Protein AF-0000000069439782 (afdb_homodimer)

Foldseek 3Di:
DPVQVVQQVQQVVCVVVVHHRKKKFKDAPRHTQFIADQCCRVPVDPLRHRLSVRLVSNCVVVVHLAAERMEMEMAEDDQPSSVVSCVRRPYPYYHYNYYCVVCVVPDWDDDDFDTSVCRVVLVPDDPVPGSPDDDDDDDPVVVVVLVVVCVVVVNDNDDPPGDDDD/DPVQVVQQVQQVVCVVVVHHRKKKFKDAPRDTQFIADQCCRVPVDPLRHRLSVRLVSNCVVVVHLAAERMEMEMAEDDQPSSVVSCVRRPYPYYHYNDYCVVCVVPDWDDDDFDTSVCRVVLVPDDQPPGSPDDDDDDDPVVVVVLVVVCVVVVNDNDDPPGDDDD

Radius of gyration: 19.07 Å; Cα contacts (8 Å, |Δi|>4): 737; chains: 2; bounding box: 47×52×38 Å

Solvent-accessible surface area (backbone atoms only — not comparable to full-atom values): 16748 Å² total; per-residue (Å²): 133,65,62,66,57,49,29,44,52,47,12,38,51,32,29,76,72,66,29,47,68,32,15,18,34,33,32,41,90,90,38,78,65,28,59,27,46,27,39,28,75,79,49,20,18,65,62,35,38,11,54,48,50,19,49,35,51,35,16,40,72,70,64,30,43,58,35,67,73,20,42,36,37,31,44,44,66,67,55,62,29,43,43,35,44,48,56,61,22,40,47,60,30,36,37,22,21,41,47,64,80,73,34,45,89,28,45,39,59,53,31,53,64,41,34,69,89,45,40,65,65,52,65,68,42,58,68,88,70,34,74,58,47,56,41,83,51,82,37,74,67,45,43,47,34,30,46,50,41,13,54,77,52,76,64,43,35,60,59,81,89,51,58,50,62,125,134,65,62,68,58,49,29,42,52,47,11,39,52,31,28,77,72,67,28,47,70,32,14,19,35,32,32,41,90,91,36,78,68,28,59,28,46,27,40,28,73,78,50,21,17,66,61,35,39,11,55,48,48,18,50,34,51,34,16,41,71,70,65,30,43,56,36,66,73,20,42,36,38,31,42,45,67,67,54,62,29,45,42,35,44,47,55,63,22,39,46,61,31,35,36,22,21,40,47,64,82,74,33,44,88,27,46,41,58,52,32,54,63,40,34,68,88,44,41,66,65,53,66,67,43,58,68,87,68,34,74,58,48,55,42,83,51,84,36,72,67,45,41,47,33,31,47,50,40,13,54,76,51,78,63,42,35,60,58,81,90,53,57,51,63,126

Secondary structure (DSSP, 8-state):
--HHHHHHHHHHHHHHTT--S-EEEEEETTEEEEEEE--HHHH--TT--HHHHHHHHHHHHHT-S--TTEEEEEEESPPHHHHHHHHHH--SEEEEEE-HHHHTTT-B-B-SS-BGGGHHHHHTS-GGGSSS-EEE---HHHHHHHHHHHHHTTT--BPTT-----/--HHHHHHHHHHHHHHTT--S-EEEEEETTEEEEEEE--HHHH--TT--HHHHHHHHHHHHHT-S--TTEEEEEEESPPHHHHHHHHHH--SEEEEEE-HHHHTTT-B-B-SS-BGGGHHHHHTS-GGGSSS-EEE---HHHHHHHHHHHHHTTT--BPTT-----

Sequence (332 aa):
MDFAQRTIDLARRNVEEGGRPFATIIVKDGAVLAESPNRVAQTNDPTAHAEILAIREACTRLGTEHLAGSTIFILALPCPMCLGALYYCSPDEVVFLTTREAYQPHYVDDRKYFEFNTFYGEFAKPWDRRRLPMHYQARDDAVDVYRLWQERNGGNRHVAGAPTATMDFAQRTIDLARRNVEEGGRPFATIIVKDGAVLAESPNRVAQTNDPTAHAEILAIREACTRLGTEHLAGSTIFILALPCPMCLGALYYCSPDEVVFLTTREAYQPHYVDDRKYFEFNTFYGEFAKPWDRRRLPMHYQARDDAVDVYRLWQERNGGNRHVAGAPTAT

Nearest PDB structures (foldseek):
  1tiy-assembly1_A  TM=8.926E-01  e=3.907E-15  Bacillus subtilis
  2a8n-assembly1_A  TM=9.427E-01  e=5.815E-11  Agrobacterium tumefaciens
  2b3j-assembly2_D  TM=9.615E-01  e=2.030E-10  Staphylococcus aureus subsp. aureus Mu50
  8e2p-assembly2_D  TM=9.440E-01  e=7.088E-10  Escherichia coli
  1wwr-assembly1_A  TM=6.719E-01  e=1.198E-11  Aquifex aeolicus

Organism: Mycobacteroides abscessus (strain ATCC 19977 / DSM 44196 / CCUG 20993 / CIP 104536 / JCM 13569 / NCTC 13031 / TMC 1543 / L948) (NCBI:txid561007)

Structure (mmCIF, N/CA/C/O backbone):
data_AF-0000000069439782-model_v1
#
loop_
_entity.id
_entity.type
_entity.pdbx_description
1 polymer 'Probable cytidine/deoxycytidylate deaminase'
#
loop_
_atom_site.group_PDB
_atom_site.id
_atom_site.type_symbol
_atom_site.label_atom_id
_atom_site.label_alt_id
_atom_site.label_comp_id
_atom_site.label_asym_id
_atom_site.label_entity_id
_atom_site.label_seq_id
_atom_site.pdbx_PDB_ins_code
_atom_site.Cartn_x
_atom_site.Cartn_y
_atom_site.Cartn_z
_atom_site.occupancy
_atom_site.B_iso_or_equiv
_atom_site.auth_seq_id
_atom_site.auth_comp_id
_atom_site.auth_asym_id
_atom_site.auth_atom_id
_atom_site.pdbx_PDB_model_num
ATOM 1 N N . MET A 1 1 ? -12.75 20.406 17.625 1 88.06 1 MET A N 1
ATOM 2 C CA . MET A 1 1 ? -11.344 20 17.547 1 88.06 1 MET A CA 1
ATOM 3 C C . MET A 1 1 ? -10.797 20.234 16.141 1 88.06 1 MET A C 1
ATOM 5 O O . MET A 1 1 ? -11.508 20.031 15.148 1 88.06 1 MET A O 1
ATOM 9 N N . ASP A 1 2 ? -9.594 20.844 16.031 1 97.31 2 ASP A N 1
ATOM 10 C CA . ASP A 1 2 ? -8.93 21.062 14.75 1 97.31 2 ASP A CA 1
ATOM 11 C C . ASP A 1 2 ? -8.102 19.859 14.352 1 97.31 2 ASP A C 1
ATOM 13 O O . ASP A 1 2 ? -6.93 19.75 14.727 1 97.31 2 ASP A O 1
ATOM 17 N N . PHE A 1 3 ? -8.625 18.938 13.586 1 98.62 3 PHE A N 1
ATOM 18 C CA . PHE A 1 3 ? -7.996 17.672 13.234 1 98.62 3 PHE A CA 1
ATOM 19 C C . PHE A 1 3 ? -6.793 17.891 12.328 1 98.62 3 PHE A C 1
ATOM 21 O O . PHE A 1 3 ? -5.836 17.109 12.352 1 98.62 3 PHE A O 1
ATOM 28 N N . ALA A 1 4 ? -6.852 18.938 11.508 1 98.56 4 ALA A N 1
ATOM 29 C CA . ALA A 1 4 ? -5.695 19.281 10.688 1 98.56 4 ALA A CA 1
ATOM 30 C C . ALA A 1 4 ? -4.484 19.609 11.555 1 98.56 4 ALA A C 1
ATOM 32 O O . ALA A 1 4 ? -3.391 19.094 11.328 1 98.56 4 ALA A O 1
ATOM 33 N N . GLN A 1 5 ? -4.754 20.438 12.547 1 98.69 5 GLN A N 1
ATOM 34 C CA . GLN A 1 5 ? -3.66 20.797 13.445 1 98.69 5 GLN A CA 1
ATOM 35 C C . GLN A 1 5 ? -3.166 19.578 14.227 1 98.69 5 GLN A C 1
ATOM 37 O O . GLN A 1 5 ? -1.964 19.422 14.453 1 98.69 5 GLN A O 1
ATOM 42 N N . ARG A 1 6 ? -4.062 18.766 14.648 1 98.69 6 ARG A N 1
ATOM 43 C CA . ARG A 1 6 ? -3.67 17.547 15.352 1 98.69 6 ARG A CA 1
ATOM 44 C C . ARG A 1 6 ? -2.783 16.672 14.477 1 98.69 6 ARG A C 1
ATOM 46 O O . ARG A 1 6 ? -1.828 16.062 14.961 1 98.69 6 ARG A O 1
ATOM 53 N N . THR A 1 7 ? -3.09 16.562 13.211 1 98.88 7 THR A N 1
ATOM 54 C CA . THR A 1 7 ? -2.275 15.797 12.266 1 98.88 7 THR A CA 1
ATOM 55 C C . THR A 1 7 ? -0.856 16.359 12.203 1 98.88 7 THR A C 1
ATOM 57 O O . THR A 1 7 ? 0.116 15.602 12.258 1 98.88 7 THR A O 1
ATOM 60 N N . ILE A 1 8 ? -0.752 17.656 12.133 1 98.88 8 ILE A N 1
ATOM 61 C CA . ILE A 1 8 ? 0.537 18.344 12.086 1 98.88 8 ILE A CA 1
ATOM 62 C C . ILE A 1 8 ? 1.316 18.062 13.367 1 98.88 8 ILE A C 1
ATOM 64 O O . ILE A 1 8 ? 2.5 17.719 13.32 1 98.88 8 ILE A O 1
ATOM 68 N N . ASP A 1 9 ? 0.636 18.156 14.516 1 98.88 9 ASP A N 1
ATOM 69 C CA . ASP A 1 9 ? 1.279 17.938 15.805 1 98.88 9 ASP A CA 1
ATOM 70 C C . ASP A 1 9 ? 1.784 16.5 15.938 1 98.88 9 ASP A C 1
ATOM 72 O O . ASP A 1 9 ? 2.867 16.266 16.484 1 98.88 9 ASP A O 1
ATOM 76 N N . LEU A 1 10 ? 1.021 15.594 15.484 1 98.94 10 LEU A N 1
ATOM 77 C CA . LEU A 1 10 ? 1.409 14.188 15.516 1 98.94 10 LEU A CA 1
ATOM 78 C C . LEU A 1 10 ? 2.654 13.945 14.672 1 98.94 10 LEU A C 1
ATOM 80 O O . LEU A 1 10 ? 3.572 13.242 15.094 1 98.94 10 LEU A O 1
ATOM 84 N N . ALA A 1 11 ? 2.686 14.484 13.477 1 98.94 11 ALA A N 1
ATOM 85 C CA . ALA A 1 11 ? 3.848 14.352 12.602 1 98.94 11 ALA A CA 1
ATOM 86 C C . ALA A 1 11 ? 5.086 14.977 13.242 1 98.94 11 ALA A C 1
ATOM 88 O O . ALA A 1 11 ? 6.176 14.406 13.18 1 98.94 11 ALA A O 1
ATOM 89 N N . ARG A 1 12 ? 4.898 16.156 13.805 1 98.81 12 ARG A N 1
ATOM 90 C CA . ARG A 1 12 ? 6 16.859 14.461 1 98.81 12 ARG A CA 1
ATOM 91 C C . ARG A 1 12 ? 6.59 16.031 15.594 1 98.81 12 ARG A C 1
ATOM 93 O O . ARG A 1 12 ? 7.809 15.883 15.695 1 98.81 12 ARG A O 1
ATOM 100 N N . ARG A 1 13 ? 5.781 15.508 16.422 1 98.81 13 ARG A N 1
ATOM 101 C CA . ARG A 1 13 ? 6.23 14.656 17.516 1 98.81 13 ARG A CA 1
ATOM 102 C C . ARG A 1 13 ? 6.992 13.438 17 1 98.81 13 ARG A C 1
ATOM 104 O O . ARG A 1 13 ? 7.992 13.031 17.578 1 98.81 13 ARG A O 1
ATOM 111 N N . ASN A 1 14 ? 6.469 12.836 15.93 1 98.81 14 ASN A N 1
ATOM 112 C CA . ASN A 1 14 ? 7.152 11.695 15.344 1 98.81 14 ASN A CA 1
ATOM 113 C C . ASN A 1 14 ? 8.57 12.047 14.906 1 98.81 14 ASN A C 1
ATOM 115 O O . ASN A 1 14 ? 9.5 11.266 15.102 1 98.81 14 ASN A O 1
ATOM 119 N N . VAL A 1 15 ? 8.711 13.211 14.312 1 98.62 15 VAL A N 1
ATOM 120 C CA . VAL A 1 15 ? 10.031 13.688 13.898 1 98.62 15 VAL A CA 1
ATOM 121 C C . VAL A 1 15 ? 10.93 13.844 15.117 1 98.62 15 VAL A C 1
ATOM 123 O O . VAL A 1 15 ? 12.086 13.414 15.102 1 98.62 15 VAL A O 1
ATOM 126 N N . GLU A 1 16 ? 10.414 14.367 16.141 1 98.19 16 GLU A N 1
ATOM 127 C CA . GLU A 1 16 ? 11.164 14.562 17.375 1 98.19 16 GLU A CA 1
ATOM 128 C C . GLU A 1 16 ? 11.609 13.227 17.953 1 98.19 16 GLU A C 1
ATOM 130 O O . GLU A 1 16 ? 12.648 13.148 18.625 1 98.19 16 GLU A O 1
ATOM 135 N N . GLU A 1 17 ? 10.922 12.195 17.609 1 97.75 17 GLU A N 1
ATOM 136 C CA . GLU A 1 17 ? 11.219 10.867 18.141 1 97.75 17 GLU A CA 1
ATOM 137 C C . GLU A 1 17 ? 12.031 10.047 17.141 1 97.75 17 GLU A C 1
ATOM 139 O O . GLU A 1 17 ? 12.227 8.844 17.328 1 97.75 17 GLU A O 1
ATOM 144 N N . GLY A 1 18 ? 12.43 10.633 16.078 1 96.81 18 GLY A N 1
ATOM 145 C CA . GLY A 1 18 ? 13.344 9.984 15.141 1 96.81 18 GLY A CA 1
ATOM 146 C C . GLY A 1 18 ? 12.641 9.414 13.922 1 96.81 18 GLY A C 1
ATOM 147 O O . GLY A 1 18 ? 13.25 8.711 13.117 1 96.81 18 GLY A O 1
ATOM 148 N N . GLY A 1 19 ? 11.367 9.742 13.773 1 97.81 19 GLY A N 1
ATOM 149 C CA . GLY A 1 19 ? 10.602 9.219 12.656 1 97.81 19 GLY A CA 1
ATOM 150 C C . GLY A 1 19 ? 10.555 10.164 11.469 1 97.81 19 GLY A C 1
ATOM 151 O O . GLY A 1 19 ? 11.117 11.266 11.523 1 97.81 19 GLY A O 1
ATOM 152 N N . ARG A 1 20 ? 9.906 9.719 10.422 1 97.75 20 ARG A N 1
ATOM 153 C CA . ARG A 1 20 ? 9.719 10.516 9.219 1 97.75 20 ARG A CA 1
ATOM 154 C C . ARG A 1 20 ? 8.523 11.453 9.359 1 97.75 20 ARG A C 1
ATOM 156 O O . ARG A 1 20 ? 7.637 11.219 10.188 1 97.75 20 ARG A O 1
ATOM 163 N N . PRO A 1 21 ? 8.477 12.516 8.586 1 98.56 21 PRO A N 1
ATOM 164 C CA . PRO A 1 21 ? 7.539 13.617 8.828 1 98.56 21 PRO A CA 1
ATOM 165 C C . PRO A 1 21 ? 6.18 13.383 8.172 1 98.56 21 PRO A C 1
ATOM 167 O O . PRO A 1 21 ? 5.766 14.164 7.312 1 98.56 21 PRO A O 1
ATOM 170 N N . PHE A 1 22 ? 5.453 12.422 8.578 1 98.75 22 PHE A N 1
ATOM 171 C CA . PHE A 1 22 ? 4.129 12.078 8.07 1 98.75 22 PHE A CA 1
ATOM 172 C C . PHE A 1 22 ? 3.225 11.594 9.203 1 98.75 22 PHE A C 1
ATOM 174 O O . PHE A 1 22 ? 3.693 10.961 10.148 1 98.75 22 PHE A O 1
ATOM 181 N N . ALA A 1 23 ? 2.002 11.82 9.062 1 98.94 23 ALA A N 1
ATOM 182 C CA . ALA A 1 23 ? 0.989 11.344 10 1 98.94 23 ALA A CA 1
ATOM 183 C C . ALA A 1 23 ? -0.389 11.297 9.344 1 98.94 23 ALA A C 1
ATOM 185 O O . ALA A 1 23 ? -0.625 11.969 8.336 1 98.94 23 ALA A O 1
ATOM 186 N N . THR A 1 24 ? -1.271 10.523 9.938 1 98.94 24 THR A N 1
ATOM 187 C CA . THR A 1 24 ? -2.645 10.367 9.469 1 98.94 24 THR A CA 1
ATOM 188 C C . THR A 1 24 ? -3.609 10.297 10.648 1 98.94 24 THR A C 1
ATOM 190 O O . THR A 1 24 ? -3.32 9.641 11.656 1 98.94 24 THR A O 1
ATOM 193 N N . ILE A 1 25 ? -4.73 10.922 10.523 1 98.94 25 ILE A N 1
ATOM 194 C CA . ILE A 1 25 ? -5.828 10.836 11.477 1 98.94 25 ILE A CA 1
ATOM 195 C C . ILE A 1 25 ? -7.121 10.484 10.75 1 98.94 25 ILE A C 1
ATOM 197 O O . ILE A 1 25 ? -7.449 11.086 9.727 1 98.94 25 ILE A O 1
ATOM 201 N N . ILE A 1 26 ? -7.801 9.555 11.242 1 98.94 26 ILE A N 1
ATOM 202 C CA . ILE A 1 26 ? -9.102 9.156 10.711 1 98.94 26 ILE A CA 1
ATOM 203 C C . ILE A 1 26 ? -10.203 9.562 11.688 1 98.94 26 ILE A C 1
ATOM 205 O O . ILE A 1 26 ? -10.172 9.188 12.859 1 98.94 26 ILE A O 1
ATOM 209 N N . VAL A 1 27 ? -11.164 10.312 11.164 1 98.88 27 VAL A N 1
ATOM 210 C CA . VAL A 1 27 ? -12.227 10.875 12 1 98.88 27 VAL A CA 1
ATOM 211 C C . VAL A 1 27 ? -13.578 10.359 11.531 1 98.88 27 VAL A C 1
ATOM 213 O O . VAL A 1 27 ? -13.844 10.281 10.328 1 98.88 27 VAL A O 1
ATOM 216 N N . LYS A 1 28 ? -14.352 9.977 12.398 1 98.06 28 LYS A N 1
ATOM 217 C CA . LYS A 1 28 ? -15.734 9.578 12.148 1 98.06 28 LYS A CA 1
ATOM 218 C C . LYS A 1 28 ? -16.672 10.117 13.227 1 98.06 28 LYS A C 1
ATOM 220 O O . LYS A 1 28 ? -16.375 9.992 14.422 1 98.06 28 LYS A O 1
ATOM 225 N N . ASP A 1 29 ? -17.719 10.781 12.875 1 96.44 29 ASP A N 1
ATOM 226 C CA . ASP A 1 29 ? -18.719 11.336 13.789 1 96.44 29 ASP A CA 1
ATOM 227 C C . ASP A 1 29 ? -18.078 12.273 14.805 1 96.44 29 ASP A C 1
ATOM 229 O O . ASP A 1 29 ? -18.359 12.188 16 1 96.44 29 ASP A O 1
ATOM 233 N N . GLY A 1 30 ? -17.125 12.93 14.359 1 96.31 30 GLY A N 1
ATOM 234 C CA . GLY A 1 30 ? -16.516 13.977 15.164 1 96.31 30 GLY A CA 1
ATOM 235 C C . GLY A 1 30 ? -15.469 13.453 16.141 1 96.31 30 GLY A C 1
ATOM 236 O O . GLY A 1 30 ? -14.914 14.211 16.922 1 96.31 30 GLY A O 1
ATOM 237 N N . ALA A 1 31 ? -15.164 12.18 16.031 1 97.44 31 ALA A N 1
ATOM 238 C CA . ALA A 1 31 ? -14.195 11.578 16.938 1 97.44 31 ALA A CA 1
ATOM 239 C C . ALA A 1 31 ? -13.078 10.883 16.172 1 97.44 31 ALA A C 1
ATOM 241 O O . ALA A 1 31 ? -13.297 10.391 15.055 1 97.44 31 ALA A O 1
ATOM 242 N N . VAL A 1 32 ? -11.961 10.781 16.812 1 98.56 32 VAL A N 1
ATOM 243 C CA . VAL A 1 32 ? -10.828 10.086 16.203 1 98.56 32 VAL A CA 1
ATOM 244 C C . VAL A 1 32 ? -11.047 8.578 16.297 1 98.56 32 VAL A C 1
ATOM 246 O O . VAL A 1 32 ? -11.211 8.031 17.391 1 98.56 32 VAL A O 1
ATOM 249 N N . LEU A 1 33 ? -11.039 7.961 15.172 1 98.56 33 LEU A N 1
ATOM 250 C CA . LEU A 1 33 ? -11.164 6.508 15.094 1 98.56 33 LEU A CA 1
ATOM 251 C C . LEU A 1 33 ? -9.805 5.836 15.219 1 98.56 33 LEU A C 1
ATOM 253 O O . LEU A 1 33 ? -9.68 4.789 15.859 1 98.56 33 LEU A O 1
ATOM 257 N N . ALA A 1 34 ? -8.82 6.387 14.609 1 98.88 34 ALA A N 1
ATOM 258 C CA . ALA A 1 34 ? -7.434 5.918 14.617 1 98.88 34 ALA A CA 1
ATOM 259 C C . ALA A 1 34 ? -6.48 7.016 14.164 1 98.88 34 ALA A C 1
ATOM 261 O O . ALA A 1 34 ? -6.895 7.984 13.523 1 98.88 34 ALA A O 1
ATOM 262 N N . GLU A 1 35 ? -5.328 6.891 14.523 1 98.88 35 GLU A N 1
ATOM 263 C CA . GLU A 1 35 ? -4.266 7.793 14.086 1 98.88 35 GLU A CA 1
ATOM 264 C C . GLU A 1 35 ? -2.9 7.117 14.156 1 98.88 35 GLU A C 1
ATOM 266 O O . GLU A 1 35 ? -2.678 6.242 15 1 98.88 35 GLU A O 1
ATOM 271 N N . SER A 1 36 ? -2.043 7.477 13.305 1 98.94 36 SER A N 1
ATOM 272 C CA . SER A 1 36 ? -0.68 6.957 13.344 1 98.94 36 SER A CA 1
ATOM 273 C C . SER A 1 36 ? 0.289 7.891 12.625 1 98.94 36 SER A C 1
ATOM 275 O O . SER A 1 36 ? -0.065 8.508 11.617 1 98.94 36 SER A O 1
ATOM 277 N N . PRO A 1 37 ? 1.453 8.016 13.109 1 98.88 37 PRO A N 1
ATOM 278 C CA . PRO A 1 37 ? 2.545 8.547 12.289 1 98.88 37 PRO A CA 1
ATOM 279 C C . PRO A 1 37 ? 3.188 7.48 11.398 1 98.88 37 PRO A C 1
ATOM 281 O O . PRO A 1 37 ? 2.807 6.309 11.461 1 98.88 37 PRO A O 1
ATOM 284 N N . ASN A 1 38 ? 4.051 7.949 10.508 1 98.81 38 ASN A N 1
ATOM 285 C CA . ASN A 1 38 ? 4.918 7.035 9.773 1 98.81 38 ASN A CA 1
ATOM 286 C C . ASN A 1 38 ? 5.891 6.316 10.703 1 98.81 38 ASN A C 1
ATOM 288 O O . ASN A 1 38 ? 6.512 6.941 11.562 1 98.81 38 ASN A O 1
ATOM 292 N N . ARG A 1 39 ? 6.023 4.98 10.547 1 98.69 39 ARG A N 1
ATOM 293 C CA . ARG A 1 39 ? 6.883 4.242 11.461 1 98.69 39 ARG A CA 1
ATOM 294 C C . ARG A 1 39 ? 7.965 3.479 10.703 1 98.69 39 ARG A C 1
ATOM 296 O O . ARG A 1 39 ? 8.555 2.535 11.234 1 98.69 39 ARG A O 1
ATOM 303 N N . VAL A 1 40 ? 8.203 3.812 9.5 1 98.31 40 VAL A N 1
ATOM 304 C CA . VAL A 1 40 ? 9.148 3.09 8.664 1 98.31 40 VAL A CA 1
ATOM 305 C C . VAL A 1 40 ? 10.531 3.113 9.312 1 98.31 40 VAL A C 1
ATOM 307 O O . VAL A 1 40 ? 11.156 2.064 9.492 1 98.31 40 VAL A O 1
ATOM 310 N N . ALA A 1 41 ? 11.008 4.273 9.688 1 96.69 41 ALA A N 1
ATOM 311 C CA . ALA A 1 41 ? 12.336 4.41 10.273 1 96.69 41 ALA A CA 1
ATOM 312 C C . ALA A 1 41 ? 12.453 3.609 11.57 1 96.69 41 ALA A C 1
ATOM 314 O O . ALA A 1 41 ? 13.508 3.043 11.859 1 96.69 41 ALA A O 1
ATOM 315 N N . GLN A 1 42 ? 11.43 3.457 12.266 1 97.31 42 GLN A N 1
ATOM 316 C CA . GLN A 1 42 ? 11.445 2.838 13.586 1 97.31 42 GLN A CA 1
ATOM 317 C C . GLN A 1 42 ? 11.305 1.323 13.484 1 97.31 42 GLN A C 1
ATOM 319 O O . GLN A 1 42 ? 11.633 0.599 14.43 1 97.31 42 GLN A O 1
ATOM 324 N N . THR A 1 43 ? 10.797 0.821 12.32 1 98 43 THR A N 1
ATOM 325 C CA . THR A 1 43 ? 10.43 -0.59 12.289 1 98 43 THR A CA 1
ATOM 326 C C . THR A 1 43 ? 11.164 -1.313 11.164 1 98 43 THR A C 1
ATOM 328 O O . THR A 1 43 ? 11.094 -2.541 11.055 1 98 43 THR A O 1
ATOM 331 N N . ASN A 1 44 ? 11.75 -0.557 10.266 1 97.69 44 ASN A N 1
ATOM 332 C CA . ASN A 1 44 ? 12.359 -1.085 9.047 1 97.69 44 ASN A CA 1
ATOM 333 C C . ASN A 1 44 ? 11.312 -1.719 8.133 1 97.69 44 ASN A C 1
ATOM 335 O O . ASN A 1 44 ? 11.648 -2.574 7.305 1 97.69 44 ASN A O 1
ATOM 339 N N . ASP A 1 45 ? 10.086 -1.423 8.312 1 98.56 45 ASP A N 1
ATOM 340 C CA . ASP A 1 45 ? 8.969 -1.858 7.48 1 98.56 45 ASP A CA 1
ATOM 341 C C . ASP A 1 45 ? 8.602 -0.789 6.453 1 98.56 45 ASP A C 1
ATOM 343 O O . ASP A 1 45 ? 7.973 0.217 6.797 1 98.56 45 ASP A O 1
ATOM 347 N N . PRO A 1 46 ? 8.898 -1.002 5.184 1 98.38 46 PRO A N 1
ATOM 348 C CA . PRO A 1 46 ? 8.633 0.032 4.18 1 98.38 46 PRO A CA 1
ATOM 349 C C . PRO A 1 46 ? 7.141 0.24 3.926 1 98.38 46 PRO A C 1
ATOM 351 O O . PRO A 1 46 ? 6.754 1.192 3.244 1 98.38 46 PRO A O 1
ATOM 354 N N . THR A 1 47 ? 6.289 -0.589 4.516 1 98.81 47 THR A N 1
ATOM 355 C CA . THR A 1 47 ? 4.852 -0.435 4.344 1 98.81 47 THR A CA 1
ATOM 356 C C . THR A 1 47 ? 4.238 0.316 5.523 1 98.81 47 THR A C 1
ATOM 358 O O . THR A 1 47 ? 3.062 0.677 5.492 1 98.81 47 THR A O 1
ATOM 361 N N . ALA A 1 48 ? 5.043 0.625 6.527 1 98.81 48 ALA A N 1
ATOM 362 C CA . ALA A 1 48 ? 4.516 1.232 7.75 1 98.81 48 ALA A CA 1
ATOM 363 C C . ALA A 1 48 ? 4.336 2.738 7.578 1 98.81 48 ALA A C 1
ATOM 365 O O . ALA A 1 48 ? 4.797 3.521 8.414 1 98.81 48 ALA A O 1
ATOM 366 N N . HIS A 1 49 ? 3.719 3.109 6.496 1 98.88 49 HIS A N 1
ATOM 367 C CA . HIS A 1 49 ? 3.307 4.496 6.309 1 98.88 49 HIS A CA 1
ATOM 368 C C . HIS A 1 49 ? 2.129 4.852 7.211 1 98.88 49 HIS A C 1
ATOM 370 O O . HIS A 1 49 ? 1.356 3.973 7.602 1 98.88 49 HIS A O 1
ATOM 376 N N . ALA A 1 50 ? 1.996 6.082 7.5 1 98.94 50 ALA A N 1
ATOM 377 C CA . ALA A 1 50 ? 0.988 6.578 8.43 1 98.94 50 ALA A CA 1
ATOM 378 C C . ALA A 1 50 ? -0.412 6.145 8.016 1 98.94 50 ALA A C 1
ATOM 380 O O . ALA A 1 50 ? -1.188 5.652 8.836 1 98.94 50 ALA A O 1
ATOM 381 N N . GLU A 1 51 ? -0.773 6.285 6.727 1 98.94 51 GLU A N 1
ATOM 382 C CA . GLU A 1 51 ? -2.1 5.945 6.219 1 98.94 51 GLU A CA 1
ATOM 383 C C . GLU A 1 51 ? -2.369 4.449 6.336 1 98.94 51 GLU A C 1
ATOM 385 O O . GLU A 1 51 ? -3.449 4.039 6.762 1 98.94 51 GLU A O 1
ATOM 390 N N . ILE A 1 52 ? -1.347 3.662 5.949 1 98.94 52 ILE A N 1
ATOM 391 C CA . ILE A 1 52 ? -1.488 2.211 6.012 1 98.94 52 ILE A CA 1
ATOM 392 C C . ILE A 1 52 ? -1.786 1.785 7.449 1 98.94 52 ILE A C 1
ATOM 394 O O . ILE A 1 52 ? -2.725 1.022 7.695 1 98.94 52 ILE A O 1
ATOM 398 N N . LEU A 1 53 ? -1.055 2.332 8.391 1 98.94 53 LEU A N 1
ATOM 399 C CA . LEU A 1 53 ? -1.181 1.95 9.789 1 98.94 53 LEU A CA 1
ATOM 400 C C . LEU A 1 53 ? -2.518 2.41 10.359 1 98.94 53 LEU A C 1
ATOM 402 O O . LEU A 1 53 ? -3.189 1.654 11.062 1 98.94 53 LEU A O 1
ATOM 406 N N . ALA A 1 54 ? -2.887 3.594 10.117 1 98.94 54 ALA A N 1
ATOM 407 C CA . ALA A 1 54 ? -4.141 4.129 10.641 1 98.94 54 ALA A CA 1
ATOM 408 C C . ALA A 1 54 ? -5.34 3.377 10.07 1 98.94 54 ALA A C 1
ATOM 410 O O . ALA A 1 54 ? -6.281 3.059 10.797 1 98.94 54 ALA A O 1
ATOM 411 N N . ILE A 1 55 ? -5.324 3.088 8.758 1 98.94 55 ILE A N 1
ATOM 412 C CA . ILE A 1 55 ? -6.418 2.377 8.109 1 98.94 55 ILE 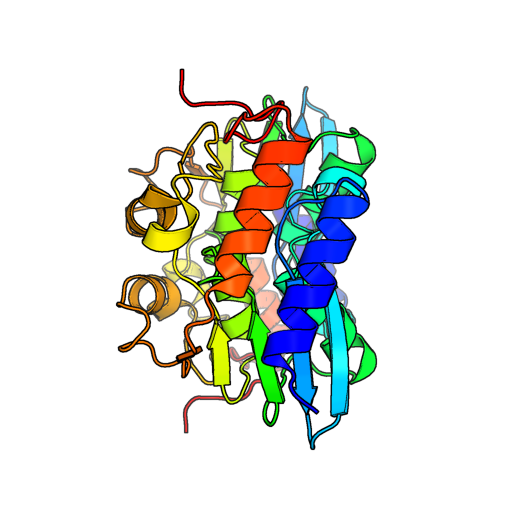A CA 1
ATOM 413 C C . ILE A 1 55 ? -6.527 0.964 8.68 1 98.94 55 ILE A C 1
ATOM 415 O O . ILE A 1 55 ? -7.625 0.499 8.992 1 98.94 55 ILE A O 1
ATOM 419 N N . ARG A 1 56 ? -5.391 0.291 8.812 1 98.88 56 ARG A N 1
ATOM 420 C CA . ARG A 1 56 ? -5.387 -1.037 9.422 1 98.88 56 ARG A CA 1
ATOM 421 C C . ARG A 1 56 ? -6.031 -1.011 10.797 1 98.88 56 ARG A C 1
ATOM 423 O O . ARG A 1 56 ? -6.922 -1.814 11.094 1 98.88 56 ARG A O 1
ATOM 430 N N . GLU A 1 57 ? -5.602 -0.089 11.594 1 98.88 57 GLU A N 1
ATOM 431 C CA . GLU A 1 57 ? -6.125 0.005 12.953 1 98.88 57 GLU A CA 1
ATOM 432 C C . GLU A 1 57 ? -7.625 0.269 12.953 1 98.88 57 GLU A C 1
ATOM 434 O O . GLU A 1 57 ? -8.383 -0.423 13.633 1 98.88 57 GLU A O 1
ATOM 439 N N . ALA A 1 58 ? -8.078 1.227 12.227 1 98.88 58 ALA A N 1
ATOM 440 C CA . ALA A 1 58 ? -9.484 1.617 12.195 1 98.88 58 ALA A CA 1
ATOM 441 C C . ALA A 1 58 ? -10.367 0.466 11.711 1 98.88 58 ALA A C 1
ATOM 443 O O . ALA A 1 58 ? -11.367 0.137 12.344 1 98.88 58 ALA A O 1
ATOM 444 N N . CYS A 1 59 ? -9.945 -0.166 10.625 1 98.62 59 CYS A N 1
ATOM 445 C CA . CYS A 1 59 ? -10.758 -1.193 9.992 1 98.62 59 CYS A CA 1
ATOM 446 C C . CYS A 1 59 ? -10.82 -2.451 10.852 1 98.62 59 CYS A C 1
ATOM 448 O O . CYS A 1 59 ? -11.883 -3.043 11.016 1 98.62 59 CYS A O 1
ATOM 450 N N . THR A 1 60 ? -9.664 -2.812 11.383 1 98.5 60 THR A N 1
ATOM 451 C CA . THR A 1 60 ? -9.656 -3.982 12.258 1 98.5 60 THR A CA 1
ATOM 452 C C . THR A 1 60 ? -10.531 -3.752 13.484 1 98.5 60 THR A C 1
ATOM 454 O O . THR A 1 60 ? -11.273 -4.645 13.898 1 98.5 60 THR A O 1
ATOM 457 N N . ARG A 1 61 ? -10.445 -2.596 14.016 1 97.44 61 ARG A N 1
ATOM 458 C CA . ARG A 1 61 ? -11.242 -2.246 15.188 1 97.44 61 ARG A CA 1
ATOM 459 C C . ARG A 1 61 ? -12.734 -2.285 14.867 1 97.44 61 ARG A C 1
ATOM 461 O O . ARG A 1 61 ? -13.531 -2.793 15.664 1 97.44 61 ARG A O 1
ATOM 468 N N . LEU A 1 62 ? -13.117 -1.811 13.734 1 97.44 62 LEU A N 1
ATOM 469 C CA . LEU A 1 62 ? -14.523 -1.702 13.352 1 97.44 62 LEU A CA 1
ATOM 470 C C . LEU A 1 62 ? -15.039 -3.025 12.805 1 97.44 62 LEU A C 1
ATOM 472 O O . LEU A 1 62 ? -16.25 -3.223 12.688 1 97.44 62 LEU A O 1
ATOM 476 N N . GLY A 1 63 ? -14.094 -3.871 12.414 1 97.44 63 GLY A N 1
ATOM 477 C CA . GLY A 1 63 ? -14.508 -5.137 11.82 1 97.44 63 GLY A CA 1
ATOM 478 C C . GLY A 1 63 ? -15.07 -4.98 10.422 1 97.44 63 GLY A C 1
ATOM 479 O O . GLY A 1 63 ? -16.047 -5.656 10.062 1 97.44 63 GLY A O 1
ATOM 480 N N . THR A 1 64 ? -14.547 -4.02 9.719 1 97 64 THR A N 1
ATOM 481 C CA . THR A 1 64 ? -14.953 -3.779 8.336 1 97 64 THR A CA 1
ATOM 482 C C . THR A 1 64 ? -13.758 -3.318 7.5 1 97 64 THR A C 1
ATOM 484 O O . THR A 1 64 ? -12.82 -2.719 8.023 1 97 64 THR A O 1
ATOM 487 N N . GLU A 1 65 ? -13.828 -3.506 6.164 1 96.69 65 GLU A N 1
ATOM 488 C CA . GLU A 1 65 ? -12.773 -3.088 5.246 1 96.69 65 GLU A CA 1
ATOM 489 C C . GLU A 1 65 ? -12.961 -1.638 4.809 1 96.69 65 GLU A C 1
ATOM 491 O O . GLU A 1 65 ? -12.086 -1.053 4.176 1 96.69 65 GLU A O 1
ATOM 496 N N . HIS A 1 66 ? -14.062 -1.091 5.148 1 96.69 66 HIS A N 1
ATOM 497 C CA . HIS A 1 66 ? -14.445 0.196 4.578 1 96.69 66 HIS A CA 1
ATOM 498 C C . HIS A 1 66 ? -14.594 1.257 5.664 1 96.69 66 HIS A C 1
ATOM 500 O O . HIS A 1 66 ? -14.93 0.938 6.809 1 96.69 66 HIS A O 1
ATOM 506 N N . LEU A 1 67 ? -14.438 2.49 5.242 1 98.06 67 LEU A N 1
ATOM 507 C CA . LEU A 1 67 ? -14.5 3.6 6.188 1 98.06 67 LEU A CA 1
ATOM 508 C C . LEU A 1 67 ? -15.469 4.676 5.699 1 98.06 67 LEU A C 1
ATOM 510 O O . LEU A 1 67 ? -15.211 5.867 5.875 1 98.06 67 LEU A O 1
ATOM 514 N N . ALA A 1 68 ? -16.484 4.203 5.047 1 96.38 68 ALA A N 1
ATOM 515 C CA . ALA A 1 68 ? -17.562 5.129 4.688 1 96.38 68 ALA A CA 1
ATOM 516 C C . ALA A 1 68 ? -18 5.953 5.891 1 96.38 68 ALA A C 1
ATOM 518 O O . ALA A 1 68 ? -18.109 5.43 7.004 1 96.38 68 ALA A O 1
ATOM 519 N N . GLY A 1 69 ? -18.234 7.234 5.707 1 97.56 69 GLY A N 1
ATOM 520 C CA . GLY A 1 69 ? -18.641 8.109 6.793 1 97.56 69 GLY A CA 1
ATOM 521 C C . GLY A 1 69 ? -17.484 8.766 7.508 1 97.56 69 GLY A C 1
ATOM 522 O O . GLY A 1 69 ? -17.672 9.578 8.414 1 97.56 69 GLY A O 1
ATOM 523 N N . SER A 1 70 ? -16.312 8.469 7.059 1 98.56 70 SER A N 1
ATOM 524 C CA . SER A 1 70 ? -15.133 9.008 7.734 1 98.56 70 SER A CA 1
ATOM 525 C C . SER A 1 70 ? -14.43 10.047 6.867 1 98.56 70 SER A C 1
ATOM 527 O O . SER A 1 70 ? -14.586 10.055 5.645 1 98.56 70 SER A O 1
ATOM 529 N N . THR A 1 71 ? -13.742 10.938 7.508 1 98.88 71 THR A N 1
ATOM 530 C CA . THR A 1 71 ? -12.773 11.836 6.898 1 98.88 71 THR A CA 1
ATOM 531 C C . THR A 1 71 ? -11.352 11.469 7.324 1 98.88 71 THR A C 1
ATOM 533 O O . THR A 1 71 ? -11.094 11.258 8.508 1 98.88 71 THR A O 1
ATOM 536 N N . ILE A 1 72 ? -10.477 11.391 6.406 1 98.94 72 ILE A N 1
ATOM 537 C CA . ILE A 1 72 ? -9.094 11.039 6.707 1 98.94 72 ILE A CA 1
ATOM 538 C C . ILE A 1 72 ? -8.188 12.242 6.445 1 98.94 72 ILE A C 1
ATOM 540 O O . ILE A 1 72 ? -8.133 12.758 5.328 1 98.94 72 ILE A O 1
ATOM 544 N N . PHE A 1 73 ? -7.504 12.688 7.469 1 98.94 73 PHE A N 1
ATOM 545 C CA . PHE A 1 73 ? -6.527 13.766 7.375 1 98.94 73 PHE A CA 1
ATOM 546 C C . PHE A 1 73 ? -5.121 13.211 7.207 1 98.94 73 PHE A C 1
ATOM 548 O O . PHE A 1 73 ? -4.695 12.344 7.977 1 98.94 73 PHE A O 1
ATOM 555 N N . ILE A 1 74 ? -4.457 13.656 6.219 1 98.94 74 ILE A N 1
ATOM 556 C CA . ILE A 1 74 ? -3.072 13.258 5.988 1 98.94 74 ILE A CA 1
ATOM 557 C C . ILE A 1 74 ? -2.201 14.508 5.828 1 98.94 74 ILE A C 1
ATOM 559 O O . ILE A 1 74 ? -2.699 15.578 5.477 1 98.94 74 ILE A O 1
ATOM 563 N N . LEU A 1 75 ? -0.996 14.383 6.137 1 98.81 75 LEU A N 1
ATOM 564 C CA . LEU A 1 75 ? -0.114 15.539 6.133 1 98.81 75 LEU A CA 1
ATOM 565 C C . LEU A 1 75 ? 0.116 16.047 4.711 1 98.81 75 LEU A C 1
ATOM 567 O O . LEU A 1 75 ? 0.016 17.25 4.449 1 98.81 75 LEU A O 1
ATOM 571 N N . ALA A 1 76 ? 0.442 15.102 3.814 1 97.31 76 ALA A N 1
ATOM 572 C CA . ALA A 1 76 ? 0.751 15.469 2.434 1 97.31 76 ALA A CA 1
ATOM 573 C C . ALA A 1 76 ? -0.048 14.617 1.451 1 97.31 76 ALA A C 1
ATOM 575 O O . ALA A 1 76 ? -0.557 13.555 1.812 1 97.31 76 ALA A O 1
ATOM 576 N N . LEU A 1 77 ? -0.148 15.117 0.199 1 96.56 77 LEU A N 1
ATOM 577 C CA . LEU A 1 77 ? -0.683 14.273 -0.86 1 96.56 77 LEU A CA 1
ATOM 578 C C . LEU A 1 77 ? -0.037 12.891 -0.831 1 96.56 77 LEU A C 1
ATOM 580 O O . LEU A 1 77 ? 1.19 12.773 -0.812 1 96.56 77 LEU A O 1
ATOM 584 N N . PRO A 1 78 ? -0.822 11.867 -0.826 1 97.44 78 PRO A N 1
ATOM 585 C CA . PRO A 1 78 ? -0.304 10.523 -0.528 1 97.44 78 PRO A CA 1
ATOM 586 C C . PRO A 1 78 ? 0.557 9.961 -1.657 1 97.44 78 PRO A C 1
ATOM 588 O O . PRO A 1 78 ? 0.363 10.32 -2.822 1 97.44 78 PRO A O 1
ATOM 591 N N . CYS A 1 79 ? 1.551 9.102 -1.288 1 96.81 79 CYS A N 1
ATOM 592 C CA . CYS A 1 79 ? 2.23 8.281 -2.281 1 96.81 79 CYS A CA 1
ATOM 593 C C . CYS A 1 79 ? 1.269 7.281 -2.914 1 96.81 79 CYS A C 1
ATOM 595 O O . CYS A 1 79 ? 0.176 7.051 -2.393 1 96.81 79 CYS A O 1
ATOM 597 N N . PRO A 1 80 ? 1.621 6.613 -3.963 1 97.44 80 PRO A N 1
ATOM 598 C CA . PRO A 1 80 ? 0.695 5.684 -4.617 1 97.44 80 PRO A CA 1
ATOM 599 C C . PRO A 1 80 ? 0.292 4.52 -3.715 1 97.44 80 PRO A C 1
ATOM 601 O O . PRO A 1 80 ? -0.855 4.07 -3.758 1 97.44 80 PRO A O 1
ATOM 604 N N . MET A 1 81 ? 1.188 4.012 -2.906 1 98.38 81 MET A N 1
ATOM 605 C CA . MET A 1 81 ? 0.848 2.926 -1.99 1 98.38 81 MET A CA 1
ATOM 606 C C . MET A 1 81 ? -0.29 3.336 -1.062 1 98.38 81 MET A C 1
ATOM 608 O O . MET A 1 81 ? -1.297 2.633 -0.959 1 98.38 81 MET A O 1
ATOM 612 N N . CYS A 1 82 ? -0.149 4.457 -0.446 1 98.75 82 CYS A N 1
ATOM 613 C CA . CYS A 1 82 ? -1.14 4.934 0.512 1 98.75 82 CYS A CA 1
ATOM 614 C C . CYS A 1 82 ? -2.426 5.348 -0.193 1 98.75 82 CYS A C 1
ATOM 616 O O . CYS A 1 82 ? -3.518 5.195 0.357 1 98.75 82 CYS A O 1
ATOM 618 N N . LEU A 1 83 ? -2.256 5.895 -1.363 1 98.5 83 LEU A N 1
ATOM 619 C CA . LEU A 1 83 ? -3.449 6.219 -2.137 1 98.5 83 LEU A CA 1
ATOM 620 C C . LEU A 1 83 ? -4.285 4.965 -2.395 1 98.5 83 LEU A C 1
ATOM 622 O O . LEU A 1 83 ? -5.512 5.004 -2.291 1 98.5 83 LEU A O 1
ATOM 626 N N . GLY A 1 84 ? -3.613 3.898 -2.787 1 98.38 84 GLY A N 1
ATOM 627 C CA . GLY A 1 84 ? -4.324 2.641 -2.955 1 98.38 84 GLY A CA 1
ATOM 628 C C . GLY A 1 84 ? -5.113 2.234 -1.725 1 98.38 84 GLY A C 1
ATOM 629 O O . GLY A 1 84 ? -6.285 1.854 -1.829 1 98.38 84 GLY A O 1
ATOM 630 N N . ALA A 1 85 ? -4.5 2.328 -0.57 1 98.75 85 ALA A N 1
ATOM 631 C CA . ALA A 1 85 ? -5.172 1.987 0.683 1 98.75 85 ALA A CA 1
ATOM 632 C C . ALA A 1 85 ? -6.395 2.867 0.908 1 98.75 85 ALA A C 1
ATOM 634 O O . ALA A 1 85 ? -7.438 2.389 1.366 1 98.75 85 ALA A O 1
ATOM 635 N N . LEU A 1 86 ? -6.25 4.121 0.613 1 98.81 86 LEU A N 1
ATOM 636 C CA . LEU A 1 86 ? -7.348 5.066 0.758 1 98.81 86 LEU A CA 1
ATOM 637 C C . LEU A 1 86 ? -8.508 4.695 -0.158 1 98.81 86 LEU A C 1
ATOM 639 O O . LEU A 1 86 ? -9.672 4.742 0.256 1 98.81 86 LEU A O 1
ATOM 643 N N . TYR A 1 87 ? -8.188 4.328 -1.372 1 98 87 TYR A N 1
ATOM 644 C CA . TYR A 1 87 ? -9.227 3.889 -2.291 1 98 87 TYR A CA 1
ATOM 645 C C . TYR A 1 87 ? -9.93 2.641 -1.768 1 98 87 TYR A C 1
ATOM 647 O O . TYR A 1 87 ? -11.156 2.549 -1.801 1 98 87 TYR A O 1
ATOM 655 N N . TYR A 1 88 ? -9.188 1.695 -1.261 1 97.5 88 TYR A N 1
ATOM 656 C CA . TYR A 1 88 ? -9.75 0.426 -0.815 1 97.5 88 TYR A CA 1
ATOM 657 C C . TYR A 1 88 ? -10.688 0.632 0.367 1 97.5 88 TYR A C 1
ATOM 659 O O . TYR A 1 88 ? -11.75 0.01 0.439 1 97.5 88 TYR A O 1
ATOM 667 N N . CYS A 1 89 ? -10.281 1.564 1.312 1 97.81 89 CYS A N 1
ATOM 668 C CA . CYS A 1 89 ? -11.109 1.722 2.502 1 97.81 89 CYS A CA 1
ATOM 669 C C . CYS A 1 89 ? -12.266 2.68 2.238 1 97.81 89 CYS A C 1
ATOM 671 O O . CYS A 1 89 ? -13.211 2.75 3.027 1 97.81 89 CYS A O 1
ATOM 673 N N . SER A 1 90 ? -12.219 3.502 1.258 1 97.62 90 SER A N 1
ATOM 674 C CA . SER A 1 90 ? -13.328 4.266 0.688 1 97.62 90 SER A CA 1
ATOM 675 C C . SER A 1 90 ? -13.914 5.234 1.71 1 97.62 90 SER A C 1
ATOM 677 O O . SER A 1 90 ? -15.133 5.254 1.922 1 97.62 90 SER A O 1
ATOM 679 N N . PRO A 1 91 ? -13.133 6.191 2.188 1 98.44 91 PRO A N 1
ATOM 680 C CA . PRO A 1 91 ? -13.711 7.227 3.053 1 98.44 91 PRO A CA 1
ATOM 681 C C . PRO A 1 91 ? -14.586 8.211 2.289 1 98.44 91 PRO A C 1
ATOM 683 O O . PRO A 1 91 ? -14.672 8.148 1.06 1 98.44 91 PRO A O 1
ATOM 686 N N . ASP A 1 92 ? -15.266 9.062 3.047 1 98.31 92 ASP A N 1
ATOM 687 C CA . ASP A 1 92 ? -16.062 10.086 2.387 1 98.31 92 ASP A CA 1
ATOM 688 C C . ASP A 1 92 ? -15.172 11.156 1.755 1 98.31 92 ASP A C 1
ATOM 690 O O . ASP A 1 92 ? -15.523 11.727 0.722 1 98.31 92 ASP A O 1
ATOM 694 N N . GLU A 1 93 ? -14.055 11.367 2.475 1 98.38 93 GLU A N 1
ATOM 695 C CA . GLU A 1 93 ? -13.133 12.352 1.925 1 98.38 93 GLU A CA 1
ATOM 696 C C . GLU A 1 93 ? -11.75 12.227 2.557 1 98.38 93 GLU A C 1
ATOM 698 O O . GLU A 1 93 ? -11.609 11.68 3.654 1 98.38 93 GLU A O 1
ATOM 703 N N . VAL A 1 94 ? -10.797 12.727 1.814 1 98.88 94 VAL A N 1
ATOM 704 C CA . VAL A 1 94 ? -9.414 12.852 2.283 1 98.88 94 VAL A CA 1
ATOM 705 C C . VAL A 1 94 ? -9 14.32 2.275 1 98.88 94 VAL A C 1
ATOM 707 O O . VAL A 1 94 ? -9.203 15.023 1.285 1 98.88 94 VAL A O 1
ATOM 710 N N . VAL A 1 95 ? -8.453 14.781 3.367 1 98.88 95 VAL A N 1
ATOM 711 C CA . VAL A 1 95 ? -7.93 16.141 3.477 1 98.88 95 VAL A CA 1
ATOM 712 C C . VAL A 1 95 ? -6.41 16.094 3.619 1 98.88 95 VAL A C 1
ATOM 714 O O . VAL A 1 95 ? -5.879 15.414 4.5 1 98.88 95 VAL A O 1
ATOM 717 N N . PHE A 1 96 ? -5.703 16.781 2.785 1 98.88 96 PHE A N 1
ATOM 718 C CA . PHE A 1 96 ? -4.25 16.828 2.918 1 98.88 96 PHE A CA 1
ATOM 719 C C . PHE A 1 96 ? -3.779 18.266 3.111 1 98.88 96 PHE A C 1
ATOM 721 O O . PHE A 1 96 ? -4.422 19.203 2.635 1 98.88 96 PHE A O 1
ATOM 728 N N . LEU A 1 97 ? -2.672 18.453 3.709 1 98.88 97 LEU A N 1
ATOM 729 C CA . LEU A 1 97 ? -2.354 19.734 4.332 1 98.88 97 LEU A CA 1
ATOM 730 C C . LEU A 1 97 ? -1.175 20.391 3.629 1 98.88 97 LEU A C 1
ATOM 732 O O . LEU A 1 97 ? -0.91 21.578 3.842 1 98.88 97 LEU A O 1
ATOM 736 N N . THR A 1 98 ? -0.457 19.703 2.801 1 98.19 98 THR A N 1
ATOM 737 C CA . THR A 1 98 ? 0.631 20.266 2.008 1 98.19 98 THR A CA 1
ATOM 738 C C . THR A 1 98 ? 0.855 19.453 0.739 1 98.19 98 THR A C 1
ATOM 740 O O . THR A 1 98 ? 0.234 18.406 0.552 1 98.19 98 THR A O 1
ATOM 743 N N . THR A 1 99 ? 1.651 19.938 -0.156 1 95.19 99 THR A N 1
ATOM 744 C CA . THR A 1 99 ? 1.916 19.297 -1.442 1 95.19 99 THR A CA 1
ATOM 745 C C . THR A 1 99 ? 3.389 18.922 -1.564 1 95.19 99 THR A C 1
ATOM 747 O O . THR A 1 99 ? 4.223 19.391 -0.784 1 95.19 99 THR A O 1
ATOM 750 N N . ARG A 1 100 ? 3.629 18.109 -2.559 1 93.56 100 ARG A N 1
ATOM 751 C CA . ARG A 1 100 ? 5.004 17.688 -2.803 1 93.56 100 ARG A CA 1
ATOM 752 C C . ARG A 1 100 ? 5.887 18.875 -3.17 1 93.56 100 ARG A C 1
ATOM 754 O O . ARG A 1 100 ? 7.039 18.953 -2.738 1 93.56 100 ARG A O 1
ATOM 761 N N . GLU A 1 101 ? 5.41 19.703 -3.965 1 94 101 GLU A N 1
ATOM 762 C CA . GLU A 1 101 ? 6.141 20.891 -4.375 1 94 101 GLU A CA 1
ATOM 763 C C . GLU A 1 101 ? 6.551 21.734 -3.168 1 94 101 GLU A C 1
ATOM 765 O O . GLU A 1 101 ? 7.648 22.297 -3.141 1 94 101 GLU A O 1
ATOM 770 N N . ALA A 1 102 ? 5.664 21.812 -2.205 1 95.75 102 ALA A N 1
ATOM 771 C CA . ALA A 1 102 ? 5.895 22.672 -1.042 1 95.75 102 ALA A CA 1
ATOM 772 C C . ALA A 1 102 ? 6.969 22.078 -0.133 1 95.75 102 ALA A C 1
ATOM 774 O O . ALA A 1 102 ? 7.797 22.812 0.416 1 95.75 102 ALA A O 1
ATOM 775 N N . TYR A 1 103 ? 6.902 20.734 0.02 1 96.12 103 TYR A N 1
ATOM 776 C CA . TYR A 1 103 ? 7.812 20.203 1.03 1 96.12 103 TYR A CA 1
ATOM 777 C C . TYR A 1 103 ? 9.086 19.672 0.391 1 96.12 103 TYR A C 1
ATOM 779 O O . TYR A 1 103 ? 10.062 19.375 1.087 1 96.12 103 TYR A O 1
ATOM 787 N N . GLN A 1 104 ? 9.195 19.516 -0.938 1 95 104 GLN A N 1
ATOM 788 C CA . GLN A 1 104 ? 10.289 18.891 -1.669 1 95 104 GLN A CA 1
ATOM 789 C C . GLN A 1 104 ? 11.625 19.547 -1.341 1 95 104 GLN A C 1
ATOM 791 O O . GLN A 1 104 ? 12.664 18.875 -1.291 1 95 104 GLN A O 1
ATOM 796 N N . PRO A 1 105 ? 11.797 20.828 -1.079 1 96.12 105 PRO A N 1
ATOM 797 C CA . PRO A 1 105 ? 13.078 21.438 -0.717 1 96.12 105 PRO A CA 1
ATOM 798 C C . PRO A 1 105 ? 13.633 20.906 0.602 1 96.12 105 PRO A C 1
ATOM 800 O O . PRO A 1 105 ? 14.82 21.078 0.887 1 96.12 105 PRO A O 1
ATOM 803 N N . HIS A 1 106 ? 12.797 20.219 1.361 1 97.25 106 HIS A N 1
ATOM 804 C CA . HIS A 1 106 ? 13.211 19.828 2.701 1 97.25 106 HIS A CA 1
ATOM 805 C C . HIS A 1 106 ? 13.273 18.312 2.836 1 97.25 106 HIS A C 1
ATOM 807 O O . HIS A 1 106 ? 13.922 17.781 3.746 1 97.25 106 HIS A O 1
ATOM 813 N N . TYR A 1 107 ? 12.602 17.594 2.051 1 96 107 TYR A N 1
ATOM 814 C CA . TYR A 1 107 ? 12.469 16.141 2.17 1 96 107 TYR A CA 1
ATOM 815 C C . TYR A 1 107 ? 12.391 15.492 0.798 1 96 107 TYR A C 1
ATOM 817 O O . TYR A 1 107 ? 11.5 15.805 0.003 1 96 107 TYR A O 1
ATOM 825 N N . VAL A 1 108 ? 13.297 14.586 0.511 1 93.88 108 VAL A N 1
ATOM 826 C CA . VAL A 1 108 ? 13.312 13.82 -0.731 1 93.88 108 VAL A CA 1
ATOM 827 C C . VAL A 1 108 ? 13.492 12.336 -0.421 1 93.88 108 VAL A C 1
ATOM 829 O O . VAL A 1 108 ? 14.398 11.953 0.323 1 93.88 108 VAL A O 1
ATOM 832 N N . ASP A 1 109 ? 12.555 11.602 -0.92 1 92.12 109 ASP A N 1
ATOM 833 C CA . ASP A 1 109 ? 12.68 10.148 -0.838 1 92.12 109 ASP A CA 1
ATOM 834 C C . ASP A 1 109 ? 13.078 9.555 -2.189 1 92.12 109 ASP A C 1
ATOM 836 O O . ASP A 1 109 ? 12.211 9.156 -2.973 1 92.12 109 ASP A O 1
ATOM 840 N N . ASP A 1 110 ? 14.32 9.445 -2.4 1 91.56 110 ASP A N 1
ATOM 841 C CA . ASP A 1 110 ? 14.859 8.867 -3.627 1 91.56 110 ASP A CA 1
ATOM 842 C C . ASP A 1 110 ? 15.258 7.406 -3.41 1 91.56 110 ASP A C 1
ATOM 844 O O . ASP A 1 110 ? 16 7.094 -2.475 1 91.56 110 ASP A O 1
ATOM 848 N N . ARG A 1 111 ? 14.719 6.551 -4.238 1 92.44 111 ARG A N 1
ATOM 849 C CA . ARG A 1 111 ? 14.953 5.113 -4.148 1 92.44 111 ARG A CA 1
ATOM 850 C C . ARG A 1 111 ? 15.453 4.555 -5.477 1 92.44 111 ARG A C 1
ATOM 852 O O . ARG A 1 111 ? 15.547 5.281 -6.469 1 92.44 111 ARG A O 1
ATOM 859 N N . LYS A 1 112 ? 15.812 3.305 -5.453 1 94.25 112 LYS A N 1
ATOM 860 C CA . LYS A 1 112 ? 16.438 2.605 -6.574 1 94.25 112 LYS A CA 1
ATOM 861 C C . LYS A 1 112 ? 15.617 2.775 -7.852 1 94.25 112 LYS A C 1
ATOM 863 O O . LYS A 1 112 ? 16.172 2.996 -8.93 1 94.25 112 LYS A O 1
ATOM 868 N N . TYR A 1 113 ? 14.336 2.77 -7.77 1 96.12 113 TYR A N 1
ATOM 869 C CA . TYR A 1 113 ? 13.531 2.707 -8.984 1 96.12 113 TYR A CA 1
ATOM 870 C C . TYR A 1 113 ? 12.711 3.982 -9.164 1 96.12 113 TYR A C 1
ATOM 872 O O . TYR A 1 113 ? 12.047 4.164 -10.188 1 96.12 113 TYR A O 1
ATOM 880 N N . PHE A 1 114 ? 12.734 4.832 -8.109 1 92.31 114 PHE A N 1
ATOM 881 C CA . PHE A 1 114 ? 11.875 6.004 -8.219 1 92.31 114 PHE A CA 1
ATOM 882 C C . PHE A 1 114 ? 12.344 7.109 -7.281 1 92.31 114 PHE A C 1
ATOM 884 O O . PHE A 1 114 ? 13.156 6.867 -6.387 1 92.31 114 PHE A O 1
ATOM 891 N N . GLU A 1 115 ? 11.805 8.289 -7.602 1 87.56 115 GLU A N 1
ATOM 892 C CA . GLU A 1 115 ? 11.703 9.375 -6.629 1 87.56 115 GLU A CA 1
ATOM 893 C C . GLU A 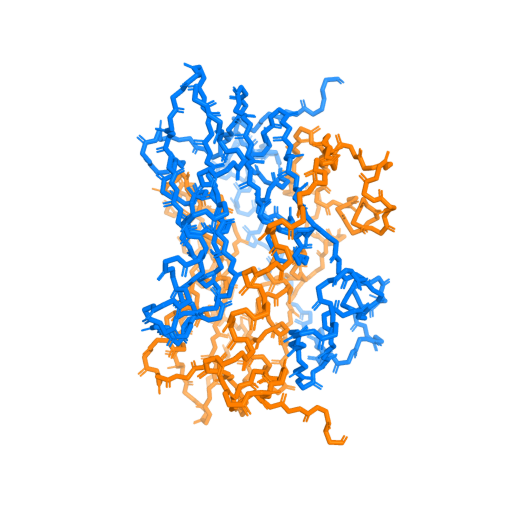1 115 ? 10.25 9.75 -6.379 1 87.56 115 GLU A C 1
ATOM 895 O O . GLU A 1 115 ? 9.375 9.484 -7.211 1 87.56 115 GLU A O 1
ATOM 900 N N . PHE A 1 116 ? 10.031 10.273 -5.223 1 86.25 116 PHE A N 1
ATOM 901 C CA . PHE A 1 116 ? 8.664 10.617 -4.844 1 86.25 116 PHE A CA 1
ATOM 902 C C . PHE A 1 116 ? 8.008 11.469 -5.926 1 86.25 116 PHE A C 1
ATOM 904 O O . PHE A 1 116 ? 6.824 11.281 -6.23 1 86.25 116 PHE A O 1
ATOM 911 N N . ASN A 1 117 ? 8.742 12.289 -6.531 1 82.56 117 ASN A N 1
ATOM 912 C CA . ASN A 1 117 ? 8.188 13.203 -7.531 1 82.56 117 ASN A CA 1
ATOM 913 C C . ASN A 1 117 ? 7.848 12.469 -8.828 1 82.56 117 ASN A C 1
ATOM 915 O O . ASN A 1 117 ? 6.973 12.906 -9.578 1 82.56 117 ASN A O 1
ATOM 919 N N . THR A 1 118 ? 8.438 11.367 -9.117 1 87.12 118 THR A N 1
ATOM 920 C CA . THR A 1 118 ? 8.266 10.688 -10.398 1 87.12 118 THR A CA 1
ATOM 921 C C . THR A 1 118 ? 7.418 9.43 -10.234 1 87.12 118 THR A C 1
ATOM 923 O O . THR A 1 118 ? 7.109 8.75 -11.219 1 87.12 118 THR A O 1
ATOM 926 N N . PHE A 1 119 ? 7.016 9.227 -9.086 1 93 119 PHE A N 1
ATOM 927 C CA . PHE A 1 119 ? 6.445 7.926 -8.75 1 93 119 PHE A CA 1
ATOM 928 C C . PHE A 1 119 ? 5.152 7.684 -9.516 1 93 119 PHE A C 1
ATOM 930 O O . PHE A 1 119 ? 4.98 6.629 -10.133 1 93 119 PHE A O 1
ATOM 937 N N . TYR A 1 120 ? 4.297 8.617 -9.656 1 94.44 120 TYR A N 1
ATOM 938 C CA . TYR A 1 120 ? 3.033 8.445 -10.367 1 94.44 120 TYR A CA 1
ATOM 939 C C . TYR A 1 120 ? 3.266 8.25 -11.859 1 94.44 120 TYR A C 1
ATOM 941 O O . TYR A 1 120 ? 2.568 7.457 -12.5 1 94.44 120 TYR A O 1
ATOM 949 N N . GLY A 1 121 ? 4.23 9.016 -12.352 1 94.31 121 GLY A N 1
ATOM 950 C CA . GLY A 1 121 ? 4.59 8.805 -13.742 1 94.31 121 GLY A CA 1
ATOM 951 C C . GLY A 1 121 ? 5.121 7.41 -14.016 1 94.31 121 GLY A C 1
ATOM 952 O O . GLY A 1 121 ? 4.805 6.812 -15.047 1 94.31 121 GLY A O 1
ATOM 953 N N . GLU A 1 122 ? 5.945 6.93 -13.125 1 95.06 122 GLU A N 1
ATOM 954 C CA . GLU A 1 122 ? 6.465 5.566 -13.219 1 95.06 122 GLU A CA 1
ATOM 955 C C . GLU A 1 122 ? 5.332 4.543 -13.18 1 95.06 122 G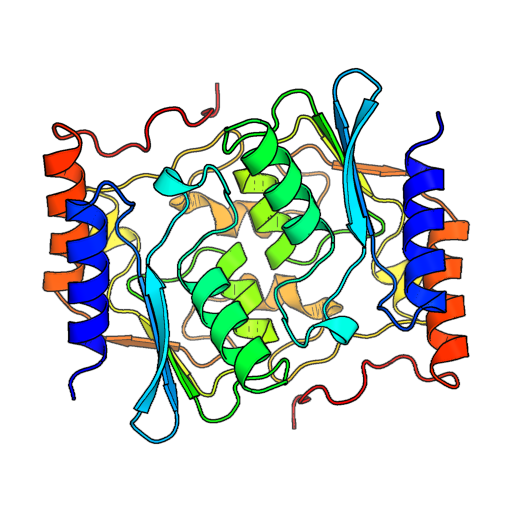LU A C 1
ATOM 957 O O . GLU A 1 122 ? 5.34 3.574 -13.945 1 95.06 122 GLU A O 1
ATOM 962 N N . PHE A 1 123 ? 4.305 4.785 -12.391 1 95.25 123 PHE A N 1
ATOM 963 C CA . PHE A 1 123 ? 3.172 3.881 -12.211 1 95.25 123 PHE A CA 1
ATOM 964 C C . PHE A 1 123 ? 2.336 3.803 -13.484 1 95.25 123 PHE A C 1
ATOM 966 O O . PHE A 1 123 ? 1.665 2.797 -13.727 1 95.25 123 PHE A O 1
ATOM 973 N N . ALA A 1 124 ? 2.359 4.824 -14.234 1 94.25 124 ALA A N 1
ATOM 974 C CA . ALA A 1 124 ? 1.498 4.922 -15.414 1 94.25 124 ALA A CA 1
ATOM 975 C C . ALA A 1 124 ? 2.055 4.105 -16.578 1 94.25 124 ALA A C 1
ATOM 977 O O . ALA A 1 124 ? 1.356 3.859 -17.562 1 94.25 124 ALA A O 1
ATOM 978 N N . LYS A 1 125 ? 3.242 3.648 -16.484 1 95.31 125 LYS A N 1
ATOM 979 C CA . LYS A 1 125 ? 3.863 2.865 -17.547 1 95.31 125 LYS A CA 1
ATOM 980 C C . LYS A 1 125 ? 3.344 1.431 -17.547 1 95.31 125 LYS A C 1
ATOM 982 O O . LYS A 1 125 ? 2.938 0.911 -16.516 1 95.31 125 LYS A O 1
ATOM 987 N N . PRO A 1 126 ? 3.355 0.819 -18.859 1 95.81 126 PRO A N 1
ATOM 988 C CA . PRO A 1 126 ? 3.139 -0.629 -18.875 1 95.81 126 PRO A CA 1
ATOM 989 C C . PRO A 1 126 ? 4.195 -1.389 -18.062 1 95.81 126 PRO A C 1
ATOM 991 O O . PRO A 1 126 ? 5.324 -0.917 -17.922 1 95.81 126 PRO A O 1
ATOM 994 N N . TRP A 1 127 ? 3.732 -2.566 -17.578 1 96.25 127 TRP A N 1
ATOM 995 C CA . TRP A 1 127 ? 4.57 -3.291 -16.625 1 96.25 127 TRP A CA 1
ATOM 996 C C . TRP A 1 127 ? 5.957 -3.543 -17.203 1 96.25 127 TRP A C 1
ATOM 998 O O . TRP A 1 127 ? 6.949 -3.545 -16.469 1 96.25 127 TRP A O 1
ATOM 1008 N N . ASP A 1 128 ? 6.07 -3.762 -18.531 1 97.25 128 ASP A N 1
ATOM 1009 C CA . ASP A 1 128 ? 7.328 -4.16 -19.156 1 97.25 128 ASP A CA 1
ATOM 1010 C C . ASP A 1 128 ? 8.18 -2.939 -19.516 1 97.25 128 ASP A C 1
ATOM 1012 O O . ASP A 1 128 ? 9.273 -3.074 -20.062 1 97.25 128 ASP A O 1
ATOM 1016 N N . ARG A 1 129 ? 7.762 -1.736 -19.094 1 97.56 129 ARG A N 1
ATOM 1017 C CA . ARG A 1 129 ? 8.508 -0.508 -19.344 1 97.56 129 ARG A CA 1
ATOM 1018 C C . ARG A 1 129 ? 8.828 0.211 -18.047 1 97.56 129 ARG A C 1
ATOM 1020 O O . ARG A 1 129 ? 9.391 1.311 -18.047 1 97.56 129 ARG A O 1
ATOM 1027 N N . ARG A 1 130 ? 8.484 -0.387 -16.984 1 97.38 130 ARG A N 1
ATOM 1028 C CA . ARG A 1 130 ? 8.781 0.179 -15.672 1 97.38 130 ARG A CA 1
ATOM 1029 C C . ARG A 1 130 ? 10.234 -0.078 -15.281 1 97.38 130 ARG A C 1
ATOM 1031 O O . ARG A 1 130 ? 10.867 -0.996 -15.805 1 97.38 130 ARG A O 1
ATOM 1038 N N . ARG A 1 131 ? 10.664 0.757 -14.383 1 97.12 131 ARG A N 1
ATOM 1039 C CA . ARG A 1 131 ? 12.039 0.622 -13.906 1 97.12 131 ARG A CA 1
ATOM 1040 C C . ARG A 1 131 ? 12.188 -0.603 -13.016 1 97.12 131 ARG A C 1
ATOM 1042 O O . ARG A 1 131 ? 13.258 -1.214 -12.961 1 97.12 131 ARG A O 1
ATOM 1049 N N . LEU A 1 132 ? 11.148 -0.897 -12.25 1 97.75 132 LEU A N 1
ATOM 1050 C CA . LEU A 1 132 ? 11.141 -2.15 -11.508 1 97.75 132 LEU A CA 1
ATOM 1051 C C . LEU A 1 132 ? 11.047 -3.344 -12.453 1 97.75 132 LEU A C 1
ATOM 1053 O O . LEU A 1 132 ? 10.07 -3.486 -13.188 1 97.75 132 LEU A O 1
ATOM 1057 N N . PRO A 1 133 ? 12.07 -4.188 -12.469 1 98.31 133 PRO A N 1
ATOM 1058 C CA . PRO A 1 133 ? 12.008 -5.336 -13.375 1 98.31 133 PRO A CA 1
ATOM 1059 C C . PRO A 1 133 ? 10.867 -6.293 -13.031 1 98.31 133 PRO A C 1
ATOM 1061 O O . PRO A 1 133 ? 10.781 -6.781 -11.898 1 98.31 133 PRO A O 1
ATOM 1064 N N . MET A 1 134 ? 10.039 -6.539 -13.961 1 98.44 134 MET A N 1
ATOM 1065 C CA . MET A 1 134 ? 8.938 -7.48 -13.828 1 98.44 134 MET A CA 1
ATOM 1066 C C . MET A 1 134 ? 8.953 -8.508 -14.953 1 98.44 134 MET A C 1
ATOM 1068 O O . MET A 1 134 ? 9.273 -8.18 -16.094 1 98.44 134 MET A O 1
ATOM 1072 N N . HIS A 1 135 ? 8.602 -9.695 -14.531 1 98.38 135 HIS A N 1
ATOM 1073 C CA . HIS A 1 135 ? 8.578 -10.812 -15.477 1 98.38 135 HIS A CA 1
ATOM 1074 C C . HIS A 1 135 ? 7.266 -11.578 -15.383 1 98.38 135 HIS A C 1
ATOM 1076 O O . HIS A 1 135 ? 6.832 -11.945 -14.289 1 98.38 135 HIS A O 1
ATOM 1082 N N . TYR A 1 136 ? 6.711 -11.805 -16.594 1 98.44 136 TYR A N 1
ATOM 1083 C CA . TYR A 1 136 ? 5.492 -12.594 -16.672 1 98.44 136 TYR A CA 1
ATOM 1084 C C . TYR A 1 136 ? 5.809 -14.062 -16.922 1 98.44 136 TYR A C 1
ATOM 1086 O O . TYR A 1 136 ? 6.355 -14.414 -17.969 1 98.44 136 T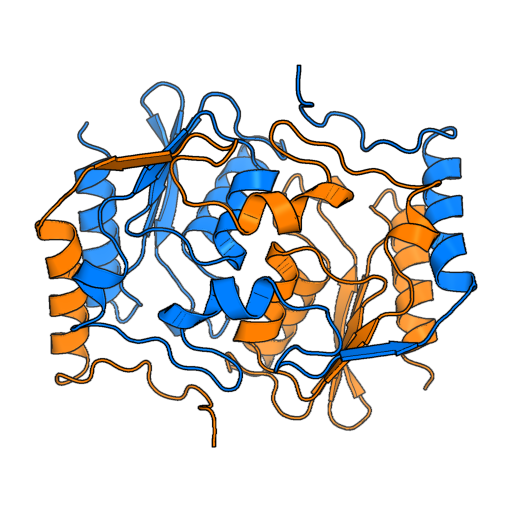YR A O 1
ATOM 1094 N N . GLN A 1 137 ? 5.516 -14.883 -15.945 1 98.38 137 GLN A N 1
ATOM 1095 C CA . GLN A 1 137 ? 5.613 -16.328 -16.078 1 98.38 137 GLN A CA 1
ATOM 1096 C C . GLN A 1 137 ? 4.234 -16.984 -16.062 1 98.38 137 GLN A C 1
ATOM 1098 O O . GLN A 1 137 ? 3.773 -17.453 -15.023 1 98.38 137 GLN A O 1
ATOM 1103 N N . ALA A 1 138 ? 3.715 -17.141 -17.219 1 97.75 138 ALA A N 1
ATOM 1104 C CA . ALA A 1 138 ? 2.334 -17.594 -17.359 1 97.75 138 ALA A CA 1
ATOM 1105 C C . ALA A 1 138 ? 2.164 -19.016 -16.797 1 97.75 138 ALA A C 1
ATOM 1107 O O . ALA A 1 138 ? 2.922 -19.922 -17.141 1 97.75 138 ALA A O 1
ATOM 1108 N N . ARG A 1 139 ? 1.21 -19.094 -15.891 1 98 139 ARG A N 1
ATOM 1109 C CA . ARG A 1 139 ? 0.803 -20.375 -15.336 1 98 139 ARG A CA 1
ATOM 1110 C C . ARG A 1 139 ? -0.71 -20.547 -15.414 1 98 139 ARG A C 1
ATOM 1112 O O . ARG A 1 139 ? -1.456 -19.828 -14.742 1 98 139 ARG A O 1
ATOM 1119 N N . ASP A 1 140 ? -1.224 -21.547 -16.109 1 96.69 140 ASP A N 1
ATOM 1120 C CA . ASP A 1 140 ? -2.658 -21.797 -16.203 1 96.69 140 ASP A CA 1
ATOM 1121 C C . ASP A 1 140 ? -3.252 -22.094 -14.82 1 96.69 140 ASP A C 1
ATOM 1123 O O . ASP A 1 140 ? -4.383 -21.703 -14.531 1 96.69 140 ASP A O 1
ATOM 1127 N N . ASP A 1 141 ? -2.506 -22.766 -14.102 1 98.19 141 ASP A N 1
ATOM 1128 C CA . ASP A 1 141 ? -2.961 -23.141 -12.773 1 98.19 141 ASP A CA 1
ATOM 1129 C C . ASP A 1 141 ? -3.215 -21.906 -11.906 1 98.19 141 ASP A C 1
ATOM 1131 O O . ASP A 1 141 ? -3.957 -21.984 -10.922 1 98.19 141 ASP A O 1
ATOM 1135 N N . ALA A 1 142 ? -2.551 -20.828 -12.188 1 98.56 142 ALA A N 1
ATOM 1136 C CA . ALA A 1 142 ? -2.812 -19.594 -11.453 1 98.56 142 ALA A CA 1
ATOM 1137 C C . ALA A 1 142 ? -4.25 -19.125 -11.656 1 98.56 142 ALA A C 1
ATOM 1139 O O . ALA A 1 142 ? -4.906 -18.672 -10.711 1 98.56 142 ALA A O 1
ATOM 1140 N N . VAL A 1 143 ? -4.727 -19.234 -12.836 1 98.31 143 VAL A N 1
ATOM 1141 C CA . VAL A 1 143 ? -6.102 -18.844 -13.133 1 98.31 143 VAL A CA 1
ATOM 1142 C C . VAL A 1 143 ? -7.07 -19.781 -12.43 1 98.31 143 VAL A C 1
ATOM 1144 O O . VAL A 1 143 ? -8.141 -19.375 -11.984 1 98.31 143 VAL A O 1
ATOM 1147 N N . ASP A 1 144 ? -6.684 -21.047 -12.305 1 98.56 144 ASP A N 1
ATOM 1148 C CA . ASP A 1 144 ? -7.516 -22.047 -11.648 1 98.56 144 ASP A CA 1
ATOM 1149 C C . ASP A 1 144 ? -7.777 -21.672 -10.188 1 98.56 144 ASP A C 1
ATOM 1151 O O . ASP A 1 144 ? -8.812 -22.031 -9.625 1 98.56 144 ASP A O 1
ATOM 1155 N N . VAL A 1 145 ? -6.855 -20.984 -9.539 1 98.81 145 VAL A N 1
ATOM 1156 C CA . VAL A 1 145 ? -7.062 -20.516 -8.172 1 98.81 145 VAL A CA 1
ATOM 1157 C C . VAL A 1 145 ? -8.281 -19.594 -8.125 1 98.81 145 VAL A C 1
ATOM 1159 O O . VAL A 1 145 ? -9.094 -19.688 -7.203 1 98.81 145 VAL A O 1
ATOM 1162 N N . TYR A 1 146 ? -8.391 -18.734 -9.125 1 98.56 146 TYR A N 1
ATOM 1163 C CA . TYR A 1 146 ? -9.516 -17.812 -9.195 1 98.56 146 TYR A CA 1
ATOM 1164 C C . TYR A 1 146 ? -10.812 -18.562 -9.492 1 98.56 146 TYR A C 1
ATOM 1166 O O . TYR A 1 146 ? -11.875 -18.203 -8.961 1 98.56 146 TYR A O 1
ATOM 1174 N N . ARG A 1 147 ? -10.727 -19.547 -10.328 1 98.5 147 ARG A N 1
ATOM 1175 C CA . ARG A 1 147 ? -11.898 -20.391 -10.586 1 98.5 147 ARG A CA 1
ATOM 1176 C C . ARG A 1 147 ? -12.383 -21.062 -9.305 1 98.5 147 ARG A C 1
ATOM 1178 O O . ARG A 1 147 ? -13.586 -21.094 -9.039 1 98.5 147 ARG A O 1
ATOM 1185 N N . LEU A 1 148 ? -11.453 -21.594 -8.602 1 98.62 148 LEU A N 1
ATOM 1186 C CA . LEU A 1 148 ? -11.789 -22.219 -7.324 1 98.62 148 LEU A CA 1
ATOM 1187 C C . LEU A 1 148 ? -12.461 -21.219 -6.383 1 98.62 148 LEU A C 1
ATOM 1189 O O . LEU A 1 148 ? -13.43 -21.562 -5.707 1 98.62 148 LEU A O 1
ATOM 1193 N N . TRP A 1 149 ? -11.93 -20.078 -6.254 1 98.5 149 TRP A N 1
ATOM 1194 C CA . TRP A 1 149 ? -12.516 -19.031 -5.41 1 98.5 149 TRP A CA 1
ATOM 1195 C C . TRP A 1 149 ? -13.961 -18.766 -5.809 1 98.5 149 TRP A C 1
ATOM 1197 O O . TRP A 1 149 ? -14.844 -18.688 -4.945 1 98.5 149 TRP A O 1
ATOM 1207 N N . GLN A 1 150 ? -14.133 -18.594 -7.117 1 98.25 150 GLN A N 1
ATOM 1208 C CA . GLN A 1 150 ? -15.477 -18.344 -7.633 1 98.25 150 GLN A CA 1
ATOM 1209 C C . GLN A 1 150 ? -16.438 -19.484 -7.242 1 98.25 150 GLN A C 1
ATOM 1211 O O . GLN A 1 150 ? -17.547 -19.219 -6.789 1 98.25 150 GLN A O 1
ATOM 1216 N N . GLU A 1 151 ? -15.953 -20.641 -7.395 1 98.06 151 GLU A N 1
ATOM 1217 C CA . GLU A 1 151 ? -16.75 -21.812 -7.016 1 98.06 151 GLU A CA 1
ATOM 1218 C C . GLU A 1 151 ? -17.109 -21.781 -5.535 1 98.06 151 GLU A C 1
ATOM 1220 O O . GLU A 1 151 ? -18.266 -22 -5.168 1 98.06 151 GLU A O 1
ATOM 1225 N N . ARG A 1 152 ? -16.219 -21.438 -4.715 1 97.06 152 ARG A N 1
ATOM 1226 C CA . ARG A 1 152 ? -16.406 -21.406 -3.27 1 97.06 152 ARG A CA 1
ATOM 1227 C C . ARG A 1 152 ? -17.312 -20.25 -2.865 1 97.06 152 ARG A C 1
ATOM 1229 O O . ARG A 1 152 ? -17.875 -20.234 -1.763 1 97.06 152 ARG A O 1
ATOM 1236 N N . ASN A 1 153 ? -17.406 -19.328 -3.76 1 95.75 153 ASN A N 1
ATOM 1237 C CA . ASN A 1 153 ? -18.281 -18.188 -3.51 1 95.75 153 ASN A CA 1
ATOM 1238 C C . ASN A 1 153 ? -19.609 -18.312 -4.258 1 95.75 153 ASN A C 1
ATOM 1240 O O . ASN A 1 153 ? -20.203 -17.312 -4.641 1 95.75 153 ASN A O 1
ATOM 1244 N N . GLY A 1 154 ? -20 -19.531 -4.559 1 95.69 154 GLY A N 1
ATOM 1245 C CA . GLY A 1 154 ? -21.312 -19.812 -5.141 1 95.69 154 GLY A CA 1
ATOM 1246 C C . GLY A 1 154 ? -21.406 -19.406 -6.598 1 95.69 154 GLY A C 1
ATOM 1247 O O . GLY A 1 154 ? -22.5 -19.078 -7.078 1 95.69 154 GLY A O 1
ATOM 1248 N N . GLY A 1 155 ? -20.266 -19.234 -7.227 1 96.56 155 GLY A N 1
ATOM 1249 C CA . GLY A 1 155 ? -20.266 -18.844 -8.633 1 96.56 155 GLY A CA 1
ATOM 1250 C C . GLY A 1 155 ? -20.188 -17.344 -8.836 1 96.56 155 GLY A C 1
ATOM 1251 O O . GLY A 1 155 ? -20.078 -16.875 -9.969 1 96.56 155 GLY A O 1
ATOM 1252 N N . ASN A 1 156 ? -20.297 -16.641 -7.707 1 94.88 156 ASN A N 1
ATOM 1253 C CA . ASN A 1 156 ? -20.203 -15.188 -7.781 1 94.88 156 ASN A CA 1
ATOM 1254 C C . ASN A 1 156 ? -18.766 -14.727 -8.016 1 94.88 156 ASN A C 1
ATOM 1256 O O . ASN A 1 156 ? -17.828 -15.25 -7.41 1 94.88 156 ASN A O 1
ATOM 1260 N N . ARG A 1 157 ? -18.625 -13.742 -8.836 1 94.81 157 ARG A N 1
ATOM 1261 C CA . ARG A 1 157 ? -17.266 -13.297 -9.18 1 94.81 157 ARG A CA 1
ATOM 1262 C C . ARG A 1 157 ? -16.891 -12.039 -8.398 1 94.81 157 ARG A C 1
ATOM 1264 O O . ARG A 1 157 ? -15.758 -11.57 -8.477 1 94.81 157 ARG A O 1
ATOM 1271 N N . HIS A 1 158 ? -17.875 -11.422 -7.668 1 93.06 158 HIS A N 1
ATOM 1272 C CA . HIS A 1 158 ? -17.641 -10.156 -6.984 1 93.06 158 HIS A CA 1
ATOM 1273 C C . HIS A 1 158 ? -17.344 -10.367 -5.508 1 93.06 158 HIS A C 1
ATOM 1275 O O . HIS A 1 158 ? -17.875 -11.289 -4.887 1 93.06 158 HIS A O 1
ATOM 1281 N N . VAL A 1 159 ? -16.5 -9.531 -4.977 1 90.31 159 VAL A N 1
ATOM 1282 C CA . VAL A 1 159 ? -16.203 -9.57 -3.545 1 90.31 159 VAL A CA 1
ATOM 1283 C C . VAL A 1 159 ? -17.438 -9.125 -2.76 1 90.31 159 VAL A C 1
ATOM 1285 O O . VAL A 1 159 ? -17.984 -8.039 -3.004 1 90.31 159 VAL A O 1
ATOM 1288 N N . ALA A 1 160 ? -17.781 -9.953 -1.837 1 83.31 160 ALA A N 1
ATOM 1289 C CA . ALA A 1 160 ? -19 -9.695 -1.079 1 83.31 160 ALA A CA 1
ATOM 1290 C C . ALA A 1 160 ? -18.797 -8.555 -0.086 1 83.31 160 ALA A C 1
ATOM 1292 O O . ALA A 1 160 ? -17.75 -8.461 0.552 1 83.31 160 ALA A O 1
ATOM 1293 N N . GLY A 1 161 ? -19.906 -7.691 0.029 1 82.12 161 GLY A N 1
ATOM 1294 C CA . GLY A 1 161 ? -19.922 -6.691 1.086 1 82.12 161 GLY A CA 1
ATOM 1295 C C . GLY A 1 161 ? -19.203 -5.414 0.716 1 82.12 161 GLY A C 1
ATOM 1296 O O . GLY A 1 161 ? -19.203 -4.449 1.483 1 82.12 161 GLY A O 1
ATOM 1297 N N . ALA A 1 162 ? -18.562 -5.348 -0.41 1 82.06 162 ALA A N 1
ATOM 1298 C CA . ALA A 1 162 ? -17.844 -4.137 -0.815 1 82.06 162 ALA A CA 1
ATOM 1299 C C . ALA A 1 162 ? -18.828 -3.051 -1.249 1 82.06 162 ALA A C 1
ATOM 1301 O O . ALA A 1 162 ? -19.781 -3.324 -1.984 1 82.06 162 ALA A O 1
ATOM 1302 N N . PRO A 1 163 ? -18.531 -1.787 -0.711 1 82.94 163 PRO A N 1
ATOM 1303 C CA . PRO A 1 163 ? -19.344 -0.703 -1.273 1 82.94 163 PRO A CA 1
ATOM 1304 C C . PRO A 1 163 ? -19.047 -0.455 -2.752 1 82.94 163 PRO A C 1
ATOM 1306 O O . PRO A 1 163 ? -17.891 -0.374 -3.15 1 82.94 163 PRO A O 1
ATOM 1309 N N . THR A 1 164 ? -20.062 -0.44 -3.598 1 82.12 164 THR A N 1
ATOM 1310 C CA . THR A 1 164 ? -19.859 -0.282 -5.035 1 82.12 164 THR A CA 1
ATOM 1311 C C . THR A 1 164 ? -20.438 1.049 -5.512 1 82.12 164 THR A C 1
ATOM 1313 O O . THR A 1 164 ? -21.203 1.691 -4.801 1 82.12 164 THR A O 1
ATOM 1316 N N . ALA A 1 165 ? -19.75 1.409 -6.641 1 71.38 165 ALA A N 1
ATOM 1317 C CA . ALA A 1 165 ? -20.188 2.668 -7.234 1 71.38 165 ALA A CA 1
ATOM 1318 C C . ALA A 1 165 ? -21.688 2.65 -7.504 1 71.38 165 ALA A C 1
ATOM 1320 O O . ALA A 1 165 ? -22.234 1.644 -7.965 1 71.38 165 ALA A O 1
ATOM 1321 N N . THR A 1 166 ? -22.5 3.523 -6.73 1 55.91 166 THR A N 1
ATOM 1322 C CA . THR A 1 166 ? -23.906 3.695 -7.102 1 55.91 166 THR A CA 1
ATOM 1323 C C . THR A 1 166 ? -24.031 4.578 -8.344 1 55.91 166 THR A C 1
ATOM 1325 O O . THR A 1 166 ? -23.25 5.512 -8.531 1 55.91 166 THR A O 1
ATOM 1328 N N . MET B 1 1 ? 13.602 -25.891 -6.121 1 88.38 1 MET B N 1
ATOM 1329 C CA . MET B 1 1 ? 12.227 -25.641 -5.719 1 88.38 1 MET B CA 1
ATOM 1330 C C . MET B 1 1 ? 11.523 -24.719 -6.715 1 88.38 1 MET B C 1
ATOM 1332 O O . MET B 1 1 ? 12.141 -23.797 -7.258 1 88.38 1 MET B O 1
ATOM 1336 N N . ASP B 1 2 ? 10.305 -25.094 -7.137 1 97.31 2 ASP B N 1
ATOM 1337 C CA . ASP B 1 2 ? 9.508 -24.266 -8.039 1 97.31 2 ASP B CA 1
ATOM 1338 C C . ASP B 1 2 ? 8.695 -23.219 -7.258 1 97.31 2 ASP B C 1
ATOM 1340 O O . ASP B 1 2 ? 7.586 -23.5 -6.812 1 97.31 2 ASP B O 1
ATOM 1344 N N . PHE B 1 3 ? 9.188 -22.031 -7.086 1 98.62 3 PHE B N 1
ATOM 1345 C CA . PHE B 1 3 ? 8.594 -21 -6.254 1 98.62 3 PHE B CA 1
ATOM 1346 C C . PHE B 1 3 ? 7.289 -20.484 -6.863 1 98.62 3 PHE B C 1
ATOM 1348 O O . PHE B 1 3 ? 6.383 -20.062 -6.145 1 98.62 3 PHE B O 1
ATOM 1355 N N . ALA B 1 4 ? 7.207 -20.516 -8.195 1 98.56 4 ALA B N 1
ATOM 1356 C CA . ALA B 1 4 ? 5.957 -20.156 -8.859 1 98.56 4 ALA B CA 1
ATOM 1357 C C . ALA B 1 4 ? 4.824 -21.094 -8.445 1 98.56 4 ALA B C 1
ATOM 1359 O O . ALA B 1 4 ? 3.744 -20.641 -8.062 1 98.56 4 ALA B O 1
ATOM 1360 N N . GLN B 1 5 ? 5.152 -22.359 -8.492 1 98.69 5 GLN B N 1
ATOM 1361 C CA . GLN B 1 5 ? 4.141 -23.328 -8.094 1 98.69 5 GLN B CA 1
ATOM 1362 C C . GLN B 1 5 ? 3.795 -23.188 -6.613 1 98.69 5 GLN B C 1
ATOM 1364 O O . GLN B 1 5 ? 2.633 -23.344 -6.227 1 98.69 5 GLN B O 1
ATOM 1369 N N . ARG B 1 6 ? 4.773 -22.969 -5.812 1 98.69 6 ARG B N 1
ATOM 1370 C CA . ARG B 1 6 ? 4.52 -22.766 -4.387 1 98.69 6 ARG B CA 1
ATOM 1371 C C . ARG B 1 6 ? 3.59 -21.578 -4.164 1 98.69 6 ARG B C 1
ATOM 1373 O O . ARG B 1 6 ? 2.725 -21.625 -3.287 1 98.69 6 ARG B O 1
ATOM 1380 N N . THR B 1 7 ? 3.775 -20.516 -4.91 1 98.88 7 THR B N 1
ATOM 1381 C CA . THR B 1 7 ? 2.908 -19.344 -4.82 1 98.88 7 THR B CA 1
ATOM 1382 C C . THR B 1 7 ? 1.464 -19.719 -5.141 1 98.88 7 THR B C 1
ATOM 1384 O O . THR B 1 7 ? 0.542 -19.328 -4.422 1 98.88 7 THR B O 1
ATOM 1387 N N . ILE B 1 8 ? 1.29 -20.484 -6.176 1 98.88 8 ILE B N 1
ATOM 1388 C CA . ILE B 1 8 ? -0.029 -20.938 -6.598 1 98.88 8 ILE B CA 1
ATOM 1389 C C . ILE B 1 8 ? -0.656 -21.797 -5.496 1 98.88 8 ILE B C 1
ATOM 1391 O O . ILE B 1 8 ? -1.819 -21.594 -5.137 1 98.88 8 ILE B O 1
ATOM 1395 N N . ASP B 1 9 ? 0.127 -22.703 -4.93 1 98.88 9 ASP B N 1
ATOM 1396 C CA . ASP B 1 9 ? -0.366 -23.609 -3.889 1 98.88 9 ASP B CA 1
ATOM 1397 C C . ASP B 1 9 ? -0.779 -22.828 -2.643 1 98.88 9 ASP B C 1
ATOM 1399 O O . ASP B 1 9 ? -1.783 -23.141 -2.004 1 98.88 9 ASP B O 1
ATOM 1403 N N . LEU B 1 10 ? -0.02 -21.875 -2.307 1 98.94 10 LEU B N 1
ATOM 1404 C CA . LEU B 1 10 ? -0.33 -21.031 -1.158 1 98.94 10 LEU B CA 1
ATOM 1405 C C . LEU B 1 10 ? -1.644 -20.281 -1.37 1 98.94 10 LEU B C 1
ATOM 1407 O O . LEU B 1 10 ? -2.477 -20.219 -0.463 1 98.94 10 LEU B O 1
ATOM 1411 N N . ALA B 1 11 ? -1.825 -19.703 -2.523 1 98.94 11 ALA B N 1
ATOM 1412 C CA . ALA B 1 11 ? -3.066 -19 -2.846 1 98.94 11 ALA B CA 1
ATOM 1413 C C . ALA B 1 11 ? -4.258 -19.953 -2.803 1 98.94 11 ALA B C 1
ATOM 1415 O O . ALA B 1 11 ? -5.32 -19.594 -2.281 1 98.94 11 ALA B O 1
ATOM 1416 N N . ARG B 1 12 ? -4.074 -21.125 -3.381 1 98.81 12 ARG B N 1
ATOM 1417 C CA . ARG B 1 12 ? -5.133 -22.125 -3.398 1 98.81 12 ARG B CA 1
ATOM 1418 C C . ARG B 1 12 ? -5.555 -22.5 -1.981 1 98.81 12 ARG B C 1
ATOM 1420 O O . ARG B 1 12 ? -6.75 -22.547 -1.677 1 98.81 12 ARG B O 1
ATOM 1427 N N . ARG B 1 13 ? -4.648 -22.781 -1.147 1 98.81 13 ARG B N 1
ATOM 1428 C CA . ARG B 1 13 ? -4.934 -23.125 0.245 1 98.81 13 ARG B CA 1
ATOM 1429 C C . ARG B 1 13 ? -5.684 -21.984 0.936 1 98.81 13 ARG B C 1
ATOM 1431 O O . ARG B 1 13 ? -6.598 -22.234 1.727 1 98.81 13 ARG B O 1
ATOM 1438 N N . ASN B 1 14 ? -5.242 -20.75 0.677 1 98.81 14 ASN B N 1
ATOM 1439 C CA . ASN B 1 14 ? -5.926 -19.609 1.269 1 98.81 14 ASN B CA 1
ATOM 1440 C C . ASN B 1 14 ? -7.398 -19.562 0.868 1 98.81 14 ASN B C 1
ATOM 1442 O O . ASN B 1 14 ? -8.266 -19.266 1.695 1 98.81 14 ASN B O 1
ATOM 1446 N N . VAL B 1 15 ? -7.656 -19.844 -0.382 1 98.62 15 VAL B N 1
ATOM 1447 C CA . VAL B 1 15 ? -9.031 -19.891 -0.871 1 98.62 15 VAL B CA 1
ATOM 1448 C C . VAL B 1 15 ? -9.805 -20.969 -0.131 1 98.62 15 VAL B C 1
ATOM 1450 O O . VAL B 1 15 ? -10.938 -20.75 0.312 1 98.62 15 VAL B O 1
ATOM 1453 N N . GLU B 1 16 ? -9.219 -22.062 0.034 1 98.25 16 GLU B N 1
ATOM 1454 C CA . GLU B 1 16 ? -9.844 -23.188 0.734 1 98.25 16 GLU B CA 1
ATOM 1455 C C . GLU B 1 16 ? -10.164 -22.812 2.182 1 98.25 16 GLU B C 1
ATOM 1457 O O . GLU B 1 16 ? -11.125 -23.328 2.762 1 98.25 16 GLU B O 1
ATOM 1462 N N . GLU B 1 17 ? -9.461 -21.875 2.691 1 97.81 17 GLU B N 1
ATOM 1463 C CA . GLU B 1 17 ? -9.633 -21.453 4.078 1 97.81 17 GLU B CA 1
ATOM 1464 C C . GLU B 1 17 ? -10.5 -20.203 4.176 1 97.81 17 GLU B C 1
ATOM 1466 O O . GLU B 1 17 ? -10.625 -19.594 5.246 1 97.81 17 GLU B O 1
ATOM 1471 N N . GLY B 1 18 ? -11.047 -19.766 3.098 1 96.88 18 GLY B N 1
ATOM 1472 C CA . GLY B 1 18 ? -12.016 -18.672 3.107 1 96.88 18 GLY B CA 1
ATOM 1473 C C . GLY B 1 18 ? -11.414 -17.328 2.721 1 96.88 18 GLY B C 1
ATOM 1474 O O . GLY B 1 18 ? -12.07 -16.297 2.82 1 96.88 18 GLY B O 1
ATOM 1475 N N . GLY B 1 19 ? -10.18 -17.359 2.238 1 97.88 19 GLY B N 1
ATOM 1476 C CA . GLY B 1 19 ? -9.5 -16.125 1.866 1 97.88 19 GLY B CA 1
ATOM 1477 C C . GLY B 1 19 ? -9.633 -15.805 0.39 1 97.88 19 GLY B C 1
ATOM 1478 O O . GLY B 1 19 ? -10.234 -16.562 -0.369 1 97.88 19 GLY B O 1
ATOM 1479 N N . ARG B 1 20 ? -9.07 -14.68 0.021 1 97.88 20 ARG B N 1
ATOM 1480 C CA . ARG B 1 20 ? -9.055 -14.234 -1.37 1 97.88 20 ARG B CA 1
ATOM 1481 C C . ARG B 1 20 ? -7.898 -14.883 -2.133 1 97.88 20 ARG B C 1
ATOM 1483 O O . ARG B 1 20 ? -6.922 -15.328 -1.528 1 97.88 20 ARG B O 1
ATOM 1490 N N . PRO B 1 21 ? -7.984 -14.961 -3.436 1 98.56 21 PRO B N 1
ATOM 1491 C CA . PRO B 1 21 ? -7.082 -15.797 -4.234 1 98.56 21 PRO B CA 1
ATOM 1492 C C . PRO B 1 21 ? -5.789 -15.078 -4.609 1 98.56 21 PRO B C 1
ATOM 1494 O O . PRO B 1 21 ? -5.508 -14.883 -5.797 1 98.56 21 PRO B O 1
ATOM 1497 N N . PHE B 1 22 ? -4.973 -14.742 -3.695 1 98.81 22 PHE B N 1
ATOM 1498 C CA . PHE B 1 22 ? -3.695 -14.07 -3.889 1 98.81 22 PHE B CA 1
ATOM 1499 C C . PHE B 1 22 ? -2.656 -14.594 -2.904 1 98.81 22 PHE B C 1
ATOM 1501 O O . PHE B 1 22 ? -2.988 -14.945 -1.771 1 98.81 22 PHE B O 1
ATOM 1508 N N . ALA B 1 23 ? -1.471 -14.562 -3.289 1 98.94 23 ALA B N 1
ATOM 1509 C CA . ALA B 1 23 ? -0.342 -14.938 -2.441 1 98.94 23 ALA B CA 1
ATOM 1510 C C . ALA B 1 23 ? 0.96 -14.336 -2.963 1 98.94 23 ALA B C 1
ATOM 1512 O O . ALA B 1 23 ? 1.055 -13.969 -4.137 1 98.94 23 ALA B O 1
ATOM 1513 N N . THR B 1 24 ? 1.938 -14.273 -2.1 1 98.94 24 THR B N 1
ATOM 1514 C CA . THR B 1 24 ? 3.264 -13.742 -2.412 1 98.94 24 THR B CA 1
ATOM 1515 C C . THR B 1 24 ? 4.348 -14.57 -1.722 1 98.94 24 THR B C 1
ATOM 1517 O O . THR B 1 24 ? 4.203 -14.945 -0.556 1 98.94 24 THR B O 1
ATOM 1520 N N . ILE B 1 25 ? 5.418 -14.805 -2.395 1 98.94 25 ILE B N 1
ATOM 1521 C CA . ILE B 1 25 ? 6.613 -15.445 -1.852 1 98.94 25 ILE B CA 1
ATOM 1522 C C . ILE B 1 25 ? 7.84 -14.594 -2.17 1 98.94 25 ILE B C 1
ATOM 1524 O O . ILE B 1 25 ? 8.031 -14.164 -3.311 1 98.94 25 ILE B O 1
ATOM 1528 N N . ILE B 1 26 ? 8.602 -14.352 -1.216 1 98.94 26 ILE B N 1
ATOM 1529 C CA . ILE B 1 26 ? 9.859 -13.625 -1.371 1 98.94 26 ILE B CA 1
ATOM 1530 C C . ILE B 1 26 ? 11.031 -14.578 -1.195 1 98.94 26 ILE B C 1
ATOM 1532 O O . ILE B 1 26 ? 11.148 -15.25 -0.17 1 98.94 26 ILE B O 1
ATOM 1536 N N . VAL B 1 27 ? 11.898 -14.594 -2.195 1 98.88 27 VAL B N 1
ATOM 1537 C CA . VAL B 1 27 ? 13.008 -15.547 -2.229 1 98.88 27 VAL B CA 1
ATOM 1538 C C . VAL B 1 27 ? 14.336 -14.789 -2.266 1 98.88 27 VAL B C 1
ATOM 1540 O O . VAL B 1 27 ? 14.469 -13.797 -2.986 1 98.88 27 VAL B O 1
ATOM 1543 N N . LYS B 1 28 ? 15.219 -15.188 -1.514 1 98.06 28 LYS B N 1
ATOM 1544 C CA . LYS B 1 28 ? 16.578 -14.672 -1.51 1 98.06 28 LYS B CA 1
ATOM 1545 C C . LYS B 1 28 ? 17.594 -15.797 -1.35 1 98.06 28 LYS B C 1
ATOM 1547 O O . LYS B 1 28 ? 17.453 -16.656 -0.478 1 98.06 28 LYS B O 1
ATOM 1552 N N . ASP B 1 29 ? 18.562 -15.891 -2.195 1 96.44 29 ASP B N 1
ATOM 1553 C CA . ASP B 1 29 ? 19.625 -16.891 -2.158 1 96.44 29 ASP B CA 1
ATOM 1554 C C . ASP B 1 29 ? 19.047 -18.297 -2.176 1 96.44 29 ASP B C 1
ATOM 1556 O O . ASP B 1 29 ? 19.469 -19.156 -1.391 1 96.44 29 ASP B O 1
ATOM 1560 N N . GLY B 1 30 ? 18.016 -18.422 -2.863 1 96.31 30 GLY B N 1
ATOM 1561 C CA . GLY B 1 30 ? 17.438 -19.734 -3.104 1 96.31 30 GLY B CA 1
ATOM 1562 C C . GLY B 1 30 ? 16.531 -20.203 -1.979 1 96.31 30 GLY B C 1
ATOM 1563 O O . GLY B 1 30 ? 16.031 -21.328 -2.01 1 96.31 30 GLY B O 1
ATOM 1564 N N . ALA B 1 31 ? 16.281 -19.328 -1.02 1 97.44 31 ALA B N 1
ATOM 1565 C CA . ALA B 1 31 ? 15.445 -19.703 0.121 1 97.44 31 ALA B CA 1
ATOM 1566 C C . ALA B 1 31 ? 14.289 -18.719 0.292 1 97.44 31 ALA B C 1
ATOM 1568 O O . ALA B 1 31 ? 14.414 -17.531 -0.041 1 97.44 31 ALA B O 1
ATOM 1569 N N . VAL B 1 32 ? 13.258 -19.219 0.89 1 98.56 32 VAL B N 1
ATOM 1570 C CA . VAL B 1 32 ? 12.109 -18.359 1.169 1 98.56 32 VAL B CA 1
ATOM 1571 C C . VAL B 1 32 ? 12.406 -17.469 2.371 1 98.56 32 VAL B C 1
ATOM 1573 O O . VAL B 1 32 ? 12.711 -17.969 3.459 1 98.56 32 VAL B O 1
ATOM 1576 N N . LEU B 1 33 ? 12.312 -16.219 2.143 1 98.56 33 LEU B N 1
ATOM 1577 C CA . LEU B 1 33 ? 12.508 -15.227 3.203 1 98.56 33 LEU B CA 1
ATOM 1578 C C . LEU B 1 33 ? 11.203 -14.969 3.943 1 98.56 33 LEU B C 1
ATOM 1580 O O . LEU B 1 33 ? 11.195 -14.805 5.164 1 98.56 33 LEU B O 1
ATOM 1584 N N . ALA B 1 34 ? 10.133 -14.898 3.232 1 98.88 34 ALA B N 1
ATOM 1585 C CA . ALA B 1 34 ? 8.781 -14.672 3.746 1 98.88 34 ALA B CA 1
ATOM 1586 C C . ALA B 1 34 ? 7.727 -15.062 2.713 1 98.88 34 ALA B C 1
ATOM 1588 O O . ALA B 1 34 ? 8.023 -15.156 1.52 1 98.88 34 ALA B O 1
ATOM 1589 N N . GLU B 1 35 ? 6.633 -15.312 3.154 1 98.88 35 GLU B N 1
ATOM 1590 C CA . GLU B 1 35 ? 5.488 -15.602 2.297 1 98.88 35 GLU B CA 1
ATOM 1591 C C . GLU B 1 35 ? 4.176 -15.297 3.01 1 98.88 35 GLU B C 1
ATOM 1593 O O . GLU B 1 35 ? 4.09 -15.398 4.234 1 98.88 35 GLU B O 1
ATOM 1598 N N . SER B 1 36 ? 3.217 -14.906 2.295 1 98.94 36 SER B N 1
ATOM 1599 C CA . SER B 1 36 ? 1.894 -14.68 2.865 1 98.94 36 SER B CA 1
ATOM 1600 C C . SER B 1 36 ? 0.809 -14.766 1.797 1 98.94 36 SER B C 1
ATOM 1602 O O . SER B 1 36 ? 1.025 -14.359 0.653 1 98.94 36 SER B O 1
ATOM 1604 N N . PRO B 1 37 ? -0.304 -15.273 2.119 1 98.88 37 PRO B N 1
ATOM 1605 C CA . PRO B 1 37 ? -1.501 -15.023 1.313 1 98.88 37 PRO B CA 1
ATOM 1606 C C . PRO B 1 37 ? -2.18 -13.695 1.656 1 98.88 37 PRO B C 1
ATOM 1608 O O . PRO B 1 37 ? -1.734 -12.984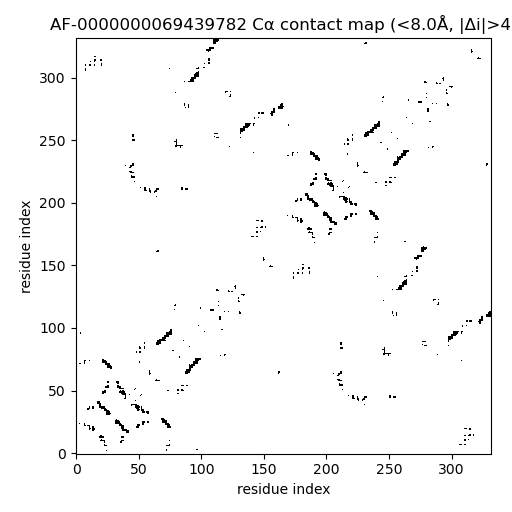 2.562 1 98.88 37 PRO B O 1
ATOM 1611 N N . ASN B 1 38 ? -3.15 -13.344 0.832 1 98.81 38 ASN B N 1
ATOM 1612 C CA . ASN B 1 38 ? -4.047 -12.242 1.174 1 98.81 38 ASN B CA 1
ATOM 1613 C C . ASN B 1 38 ? -4.875 -12.562 2.412 1 98.81 38 ASN B C 1
ATOM 1615 O O . ASN B 1 38 ? -5.434 -13.648 2.527 1 98.81 38 ASN B O 1
ATOM 1619 N N . ARG B 1 39 ? -4.961 -11.594 3.365 1 98.69 39 ARG B N 1
ATOM 1620 C CA . ARG B 1 39 ? -5.684 -11.883 4.598 1 98.69 39 ARG B CA 1
ATOM 1621 C C . ARG B 1 39 ? -6.797 -10.875 4.832 1 98.69 39 ARG B C 1
ATOM 1623 O O . ARG B 1 39 ? -7.277 -10.719 5.957 1 98.69 39 ARG B O 1
ATOM 1630 N N . VAL B 1 40 ? -7.172 -10.172 3.844 1 98.38 40 VAL B N 1
ATOM 1631 C CA . VAL B 1 40 ? -8.164 -9.109 3.979 1 98.38 40 VAL B CA 1
ATOM 1632 C C . VAL B 1 40 ? -9.477 -9.695 4.512 1 98.38 40 VAL B C 1
ATOM 1634 O O . VAL B 1 40 ? -10.016 -9.203 5.504 1 98.38 40 VAL B O 1
ATOM 1637 N N . ALA B 1 41 ? -9.961 -10.742 3.91 1 96.75 41 ALA B N 1
ATOM 1638 C CA . ALA B 1 41 ? -11.234 -11.344 4.312 1 96.75 41 ALA B CA 1
ATOM 1639 C C . ALA B 1 41 ? -11.172 -11.844 5.754 1 96.75 41 ALA B C 1
ATOM 1641 O O . ALA B 1 41 ? -12.156 -11.766 6.488 1 96.75 41 ALA B O 1
ATOM 1642 N N . GLN B 1 42 ? -10.07 -12.242 6.191 1 97.31 42 GLN B N 1
ATOM 1643 C CA . GLN B 1 42 ? -9.914 -12.875 7.496 1 97.31 42 GLN B CA 1
ATOM 1644 C C . GLN B 1 42 ? -9.711 -11.828 8.594 1 97.31 42 GLN B C 1
ATOM 1646 O O . GLN B 1 42 ? -9.906 -12.109 9.773 1 97.31 42 GLN B O 1
ATOM 1651 N N . THR B 1 43 ? -9.305 -10.586 8.203 1 98 43 THR B N 1
ATOM 1652 C CA . THR B 1 43 ? -8.867 -9.656 9.234 1 98 43 THR B CA 1
ATOM 1653 C C . THR B 1 43 ? -9.68 -8.359 9.164 1 98 43 THR B C 1
ATOM 1655 O O . THR B 1 43 ? -9.562 -7.504 10.039 1 98 43 THR B O 1
ATOM 1658 N N . ASN B 1 44 ? -10.406 -8.172 8.086 1 97.75 44 ASN B N 1
ATOM 1659 C CA . ASN B 1 44 ? -11.109 -6.926 7.801 1 97.75 44 ASN B CA 1
ATOM 1660 C C . ASN B 1 44 ? -10.141 -5.766 7.609 1 97.75 44 ASN B C 1
ATOM 1662 O O . ASN B 1 44 ? -10.508 -4.605 7.812 1 97.75 44 ASN B O 1
ATOM 1666 N N . ASP B 1 45 ? -8.914 -6.039 7.34 1 98.56 45 ASP B N 1
ATOM 1667 C CA . ASP B 1 45 ? -7.875 -5.059 7.039 1 98.56 45 ASP B CA 1
ATOM 1668 C C . ASP B 1 45 ? -7.668 -4.926 5.531 1 98.56 45 ASP B C 1
ATOM 1670 O O . ASP B 1 45 ? -7.055 -5.797 4.906 1 98.56 45 ASP B O 1
ATOM 1674 N N . PRO B 1 46 ? -8.078 -3.826 4.934 1 98.38 46 PRO B N 1
ATOM 1675 C CA . PRO B 1 46 ? -7.973 -3.691 3.48 1 98.38 46 PRO B CA 1
ATOM 1676 C C . PRO B 1 46 ? -6.527 -3.551 3.008 1 98.38 46 PRO B C 1
ATOM 1678 O O . PRO B 1 46 ? -6.258 -3.604 1.805 1 98.38 46 PRO B O 1
ATOM 1681 N N . THR B 1 47 ? -5.586 -3.439 3.926 1 98.81 47 THR B N 1
ATOM 1682 C CA . THR B 1 47 ? -4.18 -3.328 3.549 1 98.81 47 THR B CA 1
ATOM 1683 C C . THR B 1 47 ? -3.486 -4.684 3.641 1 98.81 47 THR B C 1
ATOM 1685 O O . T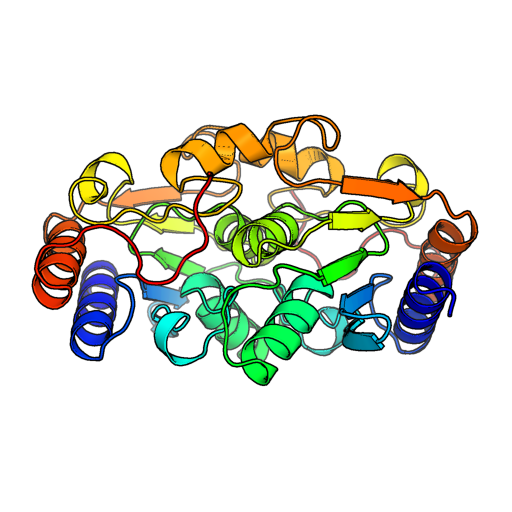HR B 1 47 ? -2.34 -4.832 3.213 1 98.81 47 THR B O 1
ATOM 1688 N N . ALA B 1 48 ? -4.188 -5.695 4.121 1 98.81 48 ALA B N 1
ATOM 1689 C CA . ALA B 1 48 ? -3.564 -6.996 4.359 1 98.81 48 ALA B CA 1
ATOM 1690 C C . ALA B 1 48 ? -3.477 -7.805 3.07 1 98.81 48 ALA B C 1
ATOM 1692 O O . ALA B 1 48 ? -3.883 -8.969 3.031 1 98.81 48 ALA B O 1
ATOM 1693 N N . HIS B 1 49 ? -3 -7.176 2.043 1 98.94 49 HIS B N 1
ATOM 1694 C CA . HIS B 1 49 ? -2.682 -7.883 0.808 1 98.94 49 HIS B CA 1
ATOM 1695 C C . HIS B 1 49 ? -1.437 -8.75 0.974 1 98.94 49 HIS B C 1
ATOM 1697 O O . HIS B 1 49 ? -0.585 -8.461 1.818 1 98.94 49 HIS B O 1
ATOM 1703 N N . ALA B 1 50 ? -1.332 -9.734 0.18 1 98.94 50 ALA B N 1
ATOM 1704 C CA . ALA B 1 50 ? -0.258 -10.727 0.272 1 98.94 50 ALA B CA 1
ATOM 1705 C C . ALA B 1 50 ? 1.11 -10.055 0.202 1 98.94 50 ALA B C 1
ATOM 1707 O O . ALA B 1 50 ? 1.989 -10.336 1.02 1 98.94 50 ALA B O 1
ATOM 1708 N N . GLU B 1 51 ? 1.323 -9.133 -0.755 1 98.94 51 GLU B N 1
ATOM 1709 C CA . GLU B 1 51 ? 2.604 -8.461 -0.95 1 98.94 51 GLU B CA 1
ATOM 1710 C C . GLU B 1 51 ? 2.959 -7.59 0.252 1 98.94 51 GLU B C 1
ATOM 1712 O O . GLU B 1 51 ? 4.098 -7.602 0.718 1 98.94 51 GLU B O 1
ATOM 1717 N N . ILE B 1 52 ? 1.94 -6.844 0.731 1 98.94 52 ILE B N 1
ATOM 1718 C CA . ILE B 1 52 ? 2.16 -5.973 1.88 1 98.94 52 ILE B CA 1
ATOM 1719 C C . ILE B 1 52 ? 2.631 -6.801 3.074 1 98.94 52 ILE B C 1
ATOM 1721 O O . ILE B 1 52 ? 3.627 -6.461 3.717 1 98.94 52 ILE B O 1
ATOM 1725 N N . LEU B 1 53 ? 1.978 -7.906 3.316 1 98.94 53 LEU B N 1
ATOM 1726 C CA . LEU B 1 53 ? 2.271 -8.742 4.473 1 98.94 53 LEU B CA 1
ATOM 1727 C C . LEU B 1 53 ? 3.635 -9.406 4.332 1 98.94 53 LEU B C 1
ATOM 1729 O O . LEU B 1 53 ? 4.418 -9.438 5.285 1 98.94 53 LEU B O 1
ATOM 1733 N N . ALA B 1 54 ? 3.92 -9.945 3.223 1 98.94 54 ALA B N 1
ATOM 1734 C CA . ALA B 1 54 ? 5.191 -10.633 3.002 1 98.94 54 ALA B CA 1
ATOM 1735 C C . ALA B 1 54 ? 6.363 -9.656 3.1 1 98.94 54 ALA B C 1
ATOM 1737 O O . ALA B 1 54 ? 7.391 -9.969 3.699 1 98.94 54 ALA B O 1
ATOM 1738 N N . ILE B 1 55 ? 6.219 -8.461 2.504 1 98.94 55 ILE B N 1
ATOM 1739 C CA . ILE B 1 55 ? 7.273 -7.453 2.527 1 98.94 55 ILE B CA 1
ATOM 1740 C C . ILE B 1 55 ? 7.516 -6.992 3.965 1 98.94 55 ILE B C 1
ATOM 1742 O O . ILE B 1 55 ? 8.664 -6.887 4.406 1 98.94 55 ILE B O 1
ATOM 1746 N N . ARG B 1 56 ? 6.441 -6.73 4.691 1 98.88 56 ARG B N 1
ATOM 1747 C CA . ARG B 1 56 ? 6.566 -6.355 6.098 1 98.88 56 ARG B CA 1
ATOM 1748 C C . ARG B 1 56 ? 7.352 -7.41 6.875 1 98.88 56 ARG B C 1
ATOM 1750 O O . ARG B 1 56 ? 8.305 -7.082 7.578 1 98.88 56 ARG B O 1
ATOM 1757 N N . GLU B 1 57 ? 6.961 -8.625 6.707 1 98.88 57 GLU B N 1
ATOM 1758 C CA . GLU B 1 57 ? 7.617 -9.711 7.43 1 98.88 57 GLU B CA 1
ATOM 1759 C C . GLU B 1 57 ? 9.102 -9.797 7.066 1 98.88 57 GLU B C 1
ATOM 1761 O O . GLU B 1 57 ? 9.961 -9.852 7.949 1 98.88 57 GLU B O 1
ATOM 1766 N N . ALA B 1 58 ? 9.414 -9.828 5.828 1 98.88 58 ALA B N 1
ATOM 1767 C CA . ALA B 1 58 ? 10.789 -9.977 5.355 1 98.88 58 ALA B CA 1
ATOM 1768 C C . ALA B 1 58 ? 11.672 -8.836 5.852 1 98.88 58 ALA B C 1
ATOM 1770 O O . ALA B 1 58 ? 12.75 -9.062 6.398 1 98.88 58 ALA B O 1
ATOM 1771 N N . CYS B 1 59 ? 11.172 -7.617 5.699 1 98.62 59 CYS B N 1
ATOM 1772 C CA . CYS B 1 59 ? 11.969 -6.438 6.012 1 98.62 59 CYS B CA 1
ATOM 1773 C C . CYS B 1 59 ? 12.18 -6.305 7.516 1 98.62 59 CYS B C 1
ATOM 1775 O O . CYS B 1 59 ? 13.289 -6 7.965 1 98.62 59 CYS B O 1
ATOM 1777 N N . THR B 1 60 ? 11.117 -6.555 8.25 1 98.5 60 THR B N 1
ATOM 1778 C CA . THR B 1 60 ? 11.25 -6.488 9.703 1 98.5 60 THR B CA 1
ATOM 1779 C C . THR B 1 60 ? 12.234 -7.539 10.203 1 98.5 60 THR B C 1
ATOM 1781 O O . THR B 1 60 ? 13.062 -7.262 11.07 1 98.5 60 THR B O 1
ATOM 1784 N N . ARG B 1 61 ? 12.156 -8.68 9.648 1 97.44 61 ARG B N 1
ATOM 1785 C CA . ARG B 1 61 ? 13.055 -9.766 10.031 1 97.44 61 ARG B CA 1
ATOM 1786 C C . ARG B 1 61 ? 14.5 -9.422 9.703 1 97.44 61 ARG B C 1
ATOM 1788 O O . ARG B 1 61 ? 15.398 -9.68 10.508 1 97.44 61 ARG B O 1
ATOM 1795 N N . LEU B 1 62 ? 14.734 -8.82 8.586 1 97.44 62 LEU B N 1
ATOM 1796 C CA . LEU B 1 62 ? 16.078 -8.531 8.117 1 97.44 62 LEU B CA 1
ATOM 1797 C C . LEU B 1 62 ? 16.609 -7.238 8.742 1 97.44 62 LEU B C 1
ATOM 1799 O O . LEU B 1 62 ? 17.812 -6.965 8.703 1 97.44 62 LEU B O 1
ATOM 1803 N N . GLY B 1 63 ? 15.664 -6.453 9.25 1 97.44 63 GLY B N 1
ATOM 1804 C CA . GLY B 1 63 ? 16.062 -5.176 9.82 1 97.44 63 GLY B CA 1
ATOM 1805 C C . GLY B 1 63 ? 16.484 -4.16 8.766 1 97.44 63 GLY B C 1
ATOM 1806 O O . GLY B 1 63 ? 17.438 -3.408 8.969 1 97.44 63 GLY B O 1
ATOM 1807 N N . THR B 1 64 ? 15.836 -4.242 7.637 1 96.94 64 THR B N 1
ATOM 1808 C CA . THR B 1 64 ? 16.078 -3.307 6.543 1 96.94 64 THR B CA 1
ATOM 1809 C C . THR B 1 64 ? 14.789 -3.01 5.785 1 96.94 64 THR B C 1
ATOM 1811 O O . THR B 1 64 ? 13.883 -3.844 5.746 1 96.94 64 THR B O 1
ATOM 1814 N N . GLU B 1 65 ? 14.727 -1.857 5.094 1 96.62 65 GLU B N 1
ATOM 1815 C CA . GLU B 1 65 ? 13.562 -1.465 4.309 1 96.62 65 GLU B CA 1
ATOM 1816 C C . GLU B 1 65 ? 13.633 -2.037 2.896 1 96.62 65 GLU B C 1
ATOM 1818 O O . GLU B 1 65 ? 12.656 -1.96 2.143 1 96.62 65 GLU B O 1
ATOM 1823 N N . HIS B 1 66 ? 14.727 -2.6 2.568 1 96.56 66 HIS B N 1
ATOM 1824 C CA . HIS B 1 66 ? 14.984 -2.949 1.177 1 96.56 66 HIS B CA 1
ATOM 1825 C C . HIS B 1 66 ? 15.188 -4.453 1.017 1 96.56 66 HIS B C 1
ATOM 1827 O O . HIS B 1 66 ? 15.656 -5.121 1.939 1 96.56 66 HIS B O 1
ATOM 1833 N N . LEU B 1 67 ? 14.922 -4.914 -0.192 1 98.06 67 LEU B N 1
ATOM 1834 C CA . LEU B 1 67 ? 15.031 -6.34 -0.47 1 98.06 67 LEU B CA 1
ATOM 1835 C C . LEU B 1 67 ? 15.883 -6.59 -1.71 1 98.06 67 LEU B C 1
ATOM 1837 O O . LEU B 1 67 ? 15.594 -7.492 -2.5 1 98.06 67 LEU B O 1
ATOM 1841 N N . ALA B 1 68 ? 16.844 -5.734 -1.856 1 96.31 68 ALA B N 1
ATOM 1842 C CA . ALA B 1 68 ? 17.828 -5.988 -2.912 1 96.31 68 ALA B CA 1
ATOM 1843 C C . ALA B 1 68 ? 18.344 -7.418 -2.842 1 96.31 68 ALA B C 1
ATOM 1845 O O . ALA B 1 68 ? 18.609 -7.941 -1.754 1 96.31 68 ALA B O 1
ATOM 1846 N N . GLY B 1 69 ? 18.484 -8.078 -3.969 1 97.5 69 GLY B N 1
ATOM 1847 C CA . GLY B 1 69 ? 18.969 -9.445 -4.012 1 97.5 69 GLY B CA 1
ATOM 1848 C C . GLY B 1 69 ? 17.859 -10.477 -3.953 1 97.5 69 GLY B C 1
ATOM 1849 O O . GLY B 1 69 ? 18.109 -11.68 -4.023 1 97.5 69 GLY B O 1
ATOM 1850 N N . SER B 1 70 ? 16.672 -10 -3.885 1 98.56 70 SER B N 1
ATOM 1851 C CA . SER B 1 70 ? 15.547 -10.922 -3.756 1 98.56 70 SER B CA 1
ATOM 1852 C C . SER B 1 70 ? 14.695 -10.938 -5.023 1 98.56 70 SER B C 1
ATOM 1854 O O . SER B 1 70 ? 14.719 -9.984 -5.805 1 98.56 70 SER B O 1
ATOM 1856 N N . THR B 1 71 ? 14.039 -12.031 -5.238 1 98.88 71 THR B N 1
ATOM 1857 C CA . THR B 1 71 ? 12.961 -12.18 -6.211 1 98.88 71 THR B CA 1
ATOM 1858 C C . THR B 1 71 ? 11.617 -12.352 -5.512 1 98.88 71 THR B C 1
ATOM 1860 O O . THR B 1 71 ? 11.492 -13.148 -4.582 1 98.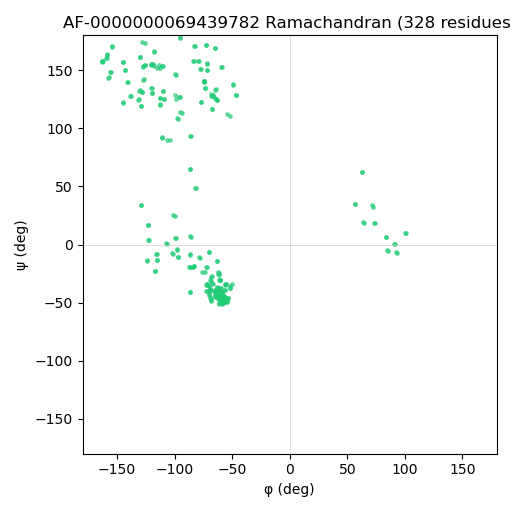88 71 THR B O 1
ATOM 1863 N N . ILE B 1 72 ? 10.656 -11.625 -5.938 1 98.94 72 ILE B N 1
ATOM 1864 C CA . ILE B 1 72 ? 9.328 -11.711 -5.328 1 98.94 72 ILE B CA 1
ATOM 1865 C C . ILE B 1 72 ? 8.336 -12.305 -6.328 1 98.94 72 ILE B C 1
ATOM 1867 O O . ILE B 1 72 ? 8.148 -11.766 -7.418 1 98.94 72 ILE B O 1
ATOM 1871 N N . PHE B 1 73 ? 7.75 -13.406 -5.953 1 98.94 73 PHE B N 1
ATOM 1872 C CA . PHE B 1 73 ? 6.715 -14.062 -6.746 1 98.94 73 PHE B CA 1
ATOM 1873 C C . PHE B 1 73 ? 5.328 -13.656 -6.27 1 98.94 73 PHE B C 1
ATOM 1875 O O . PHE B 1 73 ? 5.031 -13.719 -5.074 1 98.94 73 PHE B O 1
ATOM 1882 N N . ILE B 1 74 ? 4.539 -13.203 -7.164 1 98.94 74 ILE B N 1
ATOM 1883 C CA . ILE B 1 74 ? 3.16 -12.844 -6.859 1 98.94 74 ILE B CA 1
ATOM 1884 C C . ILE B 1 74 ? 2.217 -13.547 -7.836 1 98.94 74 ILE B C 1
ATOM 1886 O O . ILE B 1 74 ? 2.621 -13.922 -8.938 1 98.94 74 ILE B O 1
ATOM 1890 N N . LEU B 1 75 ? 1.06 -13.773 -7.418 1 98.81 75 LEU B N 1
ATOM 1891 C CA . LEU B 1 75 ? 0.125 -14.555 -8.227 1 98.81 75 LEU B CA 1
ATOM 1892 C C . LEU B 1 75 ? -0.279 -13.781 -9.477 1 98.81 75 LEU B C 1
ATOM 1894 O O . LEU B 1 75 ? -0.28 -14.336 -10.578 1 98.81 75 LEU B O 1
ATOM 1898 N N . ALA B 1 76 ? -0.643 -12.508 -9.281 1 97.31 76 ALA B N 1
ATOM 1899 C CA . ALA B 1 76 ? -1.112 -11.688 -10.391 1 97.31 76 ALA B CA 1
ATOM 1900 C C . ALA B 1 76 ? -0.38 -10.344 -10.43 1 97.31 76 ALA B C 1
ATOM 1902 O O . ALA B 1 76 ? 0.225 -9.93 -9.438 1 97.31 76 ALA B O 1
ATOM 1903 N N . LEU B 1 77 ? -0.45 -9.68 -11.617 1 96.62 77 LEU B N 1
ATOM 1904 C CA . LEU B 1 77 ? 0.011 -8.297 -11.672 1 96.62 77 LEU B CA 1
ATOM 1905 C C . LEU B 1 77 ? -0.553 -7.488 -10.508 1 96.62 77 LEU B C 1
ATOM 1907 O O . LEU B 1 77 ? -1.763 -7.496 -10.273 1 96.62 77 LEU B O 1
ATOM 1911 N N . PRO B 1 78 ? 0.286 -6.809 -9.797 1 97.5 78 PRO B N 1
ATOM 1912 C CA . PRO B 1 78 ? -0.127 -6.227 -8.516 1 97.5 78 PRO B CA 1
ATOM 1913 C C . PRO B 1 78 ? -1.068 -5.035 -8.695 1 97.5 78 PRO B C 1
ATOM 1915 O O . PRO B 1 78 ? -1.014 -4.344 -9.711 1 97.5 78 PRO B O 1
ATOM 1918 N N . CYS B 1 79 ? -1.966 -4.824 -7.691 1 96.88 79 CYS B N 1
ATOM 1919 C CA . CYS B 1 79 ? -2.705 -3.568 -7.605 1 96.88 79 CYS B CA 1
ATOM 1920 C C . CYS B 1 79 ? -1.767 -2.4 -7.328 1 96.88 79 CYS B C 1
ATOM 1922 O O . CYS B 1 79 ? -0.615 -2.602 -6.941 1 96.88 79 CYS B O 1
ATOM 1924 N N . PRO B 1 80 ? -2.199 -1.184 -7.422 1 97.5 80 PRO B N 1
ATOM 1925 C CA . PRO B 1 80 ? -1.303 -0.044 -7.207 1 97.5 80 PRO B CA 1
ATOM 1926 C C . PRO B 1 80 ? -0.747 0.01 -5.785 1 97.5 80 PRO B C 1
ATOM 1928 O O . PRO B 1 80 ? 0.412 0.383 -5.586 1 97.5 80 PRO B O 1
ATOM 1931 N N . MET B 1 81 ? -1.529 -0.342 -4.797 1 98.44 81 MET B N 1
ATOM 1932 C CA . MET B 1 81 ? -1.036 -0.352 -3.42 1 98.44 81 MET B CA 1
ATOM 1933 C C . MET B 1 81 ? 0.169 -1.275 -3.281 1 98.44 81 MET B C 1
ATOM 1935 O O . MET B 1 81 ? 1.218 -0.863 -2.781 1 98.44 81 MET B O 1
ATOM 1939 N N . CYS B 1 82 ? 0.036 -2.465 -3.75 1 98.81 82 CYS B N 1
ATOM 1940 C CA . CYS B 1 82 ? 1.096 -3.459 -3.631 1 98.81 82 CYS B CA 1
ATOM 1941 C C . CYS B 1 82 ? 2.277 -3.109 -4.527 1 98.81 82 CYS B C 1
ATOM 1943 O O . CYS B 1 82 ? 3.428 -3.387 -4.18 1 98.81 82 CYS B O 1
ATOM 1945 N N . LEU B 1 83 ? 1.957 -2.553 -5.66 1 98.5 83 LEU B N 1
ATOM 1946 C CA . LEU B 1 83 ? 3.043 -2.096 -6.52 1 98.5 83 LEU B CA 1
ATOM 1947 C C . LEU B 1 83 ? 3.91 -1.067 -5.801 1 98.5 83 LEU B C 1
ATOM 1949 O O . LEU B 1 83 ? 5.137 -1.109 -5.895 1 98.5 83 LEU B O 1
ATOM 1953 N N . GLY B 1 84 ? 3.256 -0.123 -5.141 1 98.38 84 GLY B N 1
ATOM 1954 C CA . GLY B 1 84 ? 4.008 0.835 -4.348 1 98.38 84 GLY B CA 1
ATOM 1955 C C . GLY B 1 84 ? 4.941 0.18 -3.35 1 98.38 84 GLY B C 1
ATOM 1956 O O . GLY B 1 84 ? 6.113 0.558 -3.246 1 98.38 84 GLY B O 1
ATOM 1957 N N . ALA B 1 85 ? 4.457 -0.807 -2.643 1 98.81 85 ALA B N 1
ATOM 1958 C CA . ALA B 1 85 ? 5.27 -1.527 -1.667 1 98.81 85 ALA B CA 1
ATOM 1959 C C . ALA B 1 85 ? 6.465 -2.195 -2.338 1 98.81 85 ALA B C 1
ATOM 1961 O O . ALA B 1 85 ? 7.57 -2.199 -1.79 1 98.81 85 ALA B O 1
ATOM 1962 N N . LEU B 1 86 ? 6.234 -2.766 -3.477 1 98.81 86 LEU B N 1
ATOM 1963 C CA . LEU B 1 86 ? 7.293 -3.418 -4.238 1 98.81 86 LEU B CA 1
ATOM 1964 C C . LEU B 1 86 ? 8.367 -2.416 -4.641 1 98.81 86 LEU B C 1
ATOM 1966 O O . LEU B 1 86 ? 9.562 -2.709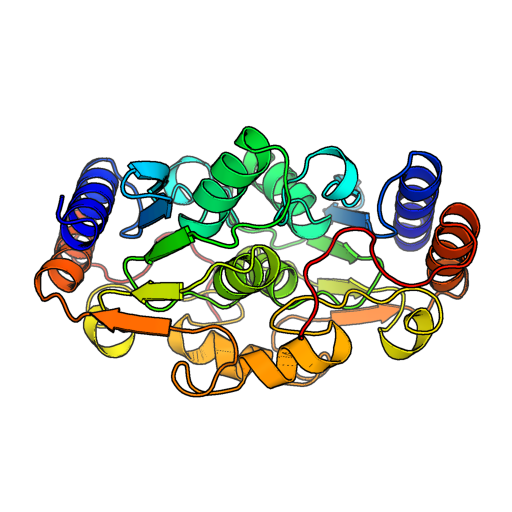 -4.543 1 98.81 86 LEU B O 1
ATOM 1970 N N . TYR B 1 87 ? 7.93 -1.255 -5.074 1 97.94 87 TYR B N 1
ATOM 1971 C CA . TYR B 1 87 ? 8.891 -0.216 -5.418 1 97.94 87 TYR B CA 1
ATOM 1972 C C . TYR B 1 87 ? 9.703 0.199 -4.199 1 97.94 87 TYR B C 1
ATOM 1974 O O . TYR B 1 87 ? 10.93 0.34 -4.277 1 97.94 87 TYR B O 1
ATOM 1982 N N . TYR B 1 88 ? 9.07 0.368 -3.07 1 97.5 88 TYR B N 1
ATOM 1983 C CA . TYR B 1 88 ? 9.742 0.852 -1.869 1 97.5 88 TYR B CA 1
ATOM 1984 C C . TYR B 1 88 ? 10.789 -0.145 -1.39 1 97.5 88 TYR B C 1
ATOM 1986 O O . TYR B 1 88 ? 11.883 0.245 -0.973 1 97.5 88 TYR B O 1
ATOM 1994 N N . CYS B 1 89 ? 10.438 -1.488 -1.487 1 97.75 89 CYS B N 1
ATOM 1995 C CA . CYS B 1 89 ? 11.383 -2.467 -0.954 1 97.75 89 CYS B CA 1
ATOM 1996 C C . CYS B 1 89 ? 12.453 -2.811 -1.983 1 97.75 89 CYS B C 1
ATOM 1998 O O . CYS B 1 89 ? 13.469 -3.418 -1.646 1 97.75 89 CYS B O 1
ATOM 2000 N N . SER B 1 90 ? 12.258 -2.574 -3.227 1 97.56 90 SER B N 1
ATOM 2001 C CA . SER B 1 90 ? 13.258 -2.559 -4.293 1 97.56 90 SER B CA 1
ATOM 2002 C C . SER B 1 90 ? 13.898 -3.93 -4.465 1 97.56 90 SER B C 1
ATOM 2004 O O . SER B 1 90 ? 15.125 -4.047 -4.48 1 97.56 90 SER B O 1
ATOM 2006 N N . PRO B 1 91 ? 13.125 -4.941 -4.832 1 98.44 91 PRO B N 1
ATOM 2007 C CA . PRO B 1 91 ? 13.727 -6.234 -5.156 1 98.44 91 PRO B CA 1
ATOM 2008 C C . PRO B 1 91 ? 14.469 -6.223 -6.488 1 98.44 91 PRO B C 1
ATOM 2010 O O . PRO B 1 91 ? 14.43 -5.227 -7.215 1 98.44 91 PRO B O 1
ATOM 2013 N N . ASP B 1 92 ? 15.18 -7.312 -6.738 1 98.31 92 ASP B N 1
ATOM 2014 C CA . ASP B 1 92 ? 15.852 -7.41 -8.031 1 98.31 92 ASP B CA 1
ATOM 2015 C C . ASP B 1 92 ? 14.844 -7.641 -9.156 1 98.31 92 ASP B C 1
ATOM 2017 O O . ASP B 1 92 ? 15.055 -7.188 -10.281 1 98.31 92 ASP B O 1
ATOM 2021 N N . GLU B 1 93 ? 13.797 -8.391 -8.75 1 98.31 93 GLU B N 1
ATOM 2022 C CA . GLU B 1 93 ? 12.766 -8.641 -9.758 1 98.31 93 GLU B CA 1
ATOM 2023 C C . GLU B 1 93 ? 11.469 -9.109 -9.117 1 98.31 93 GLU B C 1
ATOM 2025 O O . GLU B 1 93 ? 11.469 -9.625 -7.996 1 98.31 93 GLU B O 1
ATOM 2030 N N . VAL B 1 94 ? 10.414 -8.906 -9.867 1 98.88 94 VAL B N 1
ATOM 2031 C CA . VAL B 1 94 ? 9.094 -9.414 -9.523 1 98.88 94 VAL B CA 1
ATOM 2032 C C . VAL B 1 94 ? 8.602 -10.352 -10.625 1 98.88 94 VAL B C 1
ATOM 2034 O O . VAL B 1 94 ? 8.664 -10.023 -11.805 1 98.88 94 VAL B O 1
ATOM 2037 N N . VAL B 1 95 ? 8.148 -11.508 -10.242 1 98.88 95 VAL B N 1
ATOM 2038 C CA . VAL B 1 95 ? 7.57 -12.477 -11.172 1 98.88 95 VAL B CA 1
ATOM 2039 C C . VAL B 1 95 ? 6.078 -12.633 -10.898 1 98.88 95 VAL B C 1
ATOM 2041 O O . VAL B 1 95 ? 5.68 -12.906 -9.766 1 98.88 95 VAL B O 1
ATOM 2044 N N . PHE B 1 96 ? 5.258 -12.461 -11.859 1 98.88 96 PHE B N 1
ATOM 2045 C CA . PHE B 1 96 ? 3.826 -12.672 -11.672 1 98.88 96 PHE B CA 1
ATOM 2046 C C . PHE B 1 96 ? 3.307 -13.75 -12.609 1 98.88 96 PHE B C 1
ATOM 2048 O O . PHE B 1 96 ? 3.848 -13.945 -13.703 1 98.88 96 PHE B O 1
ATOM 2055 N N . LEU B 1 97 ? 2.273 -14.375 -12.266 1 98.88 97 LEU B N 1
ATOM 2056 C CA . LEU B 1 97 ? 1.958 -15.68 -12.836 1 98.88 97 LEU B CA 1
ATOM 2057 C C . LEU B 1 97 ? 0.682 -15.617 -13.664 1 98.88 97 LEU B C 1
ATOM 2059 O O . LEU B 1 97 ? 0.38 -16.547 -14.414 1 98.88 97 LEU B O 1
ATOM 2063 N N . THR B 1 98 ? -0.088 -14.578 -13.57 1 98.25 98 THR B N 1
ATOM 2064 C CA . THR B 1 98 ? -1.279 -14.383 -14.391 1 98.25 98 THR B CA 1
ATOM 2065 C C . THR B 1 98 ? -1.597 -12.891 -14.523 1 98.25 98 THR B C 1
ATOM 2067 O O . THR B 1 98 ? -0.945 -12.055 -13.898 1 98.25 98 THR B O 1
ATOM 2070 N N . THR B 1 99 ? -2.508 -12.555 -15.367 1 95.31 99 THR B N 1
ATOM 2071 C CA . THR B 1 99 ? -2.873 -11.172 -15.656 1 95.31 99 THR B CA 1
ATOM 2072 C C . THR B 1 99 ? -4.328 -10.906 -15.281 1 95.31 99 THR B C 1
ATOM 2074 O O . THR B 1 99 ? -5.098 -11.844 -15.062 1 95.31 99 THR B O 1
ATOM 2077 N N . ARG B 1 100 ? -4.629 -9.633 -15.242 1 93.62 100 ARG B N 1
ATOM 2078 C CA . ARG B 1 100 ? -5.996 -9.242 -14.922 1 93.62 100 ARG B CA 1
ATOM 2079 C C . ARG B 1 100 ? -6.973 -9.75 -15.977 1 93.62 100 ARG B C 1
ATOM 2081 O O . ARG B 1 100 ? -8.078 -10.195 -15.641 1 93.62 100 ARG B O 1
ATOM 2088 N N . GLU B 1 101 ? -6.637 -9.625 -17.156 1 94 101 GLU B N 1
ATOM 2089 C CA . GLU B 1 101 ? -7.469 -10.094 -18.25 1 94 101 GLU B CA 1
ATOM 2090 C C . GLU B 1 101 ? -7.789 -11.578 -18.109 1 94 101 GLU B C 1
ATOM 2092 O O . GLU B 1 101 ? -8.906 -12.016 -18.406 1 94 101 GLU B O 1
ATOM 2097 N N . ALA B 1 102 ? -6.816 -12.344 -17.672 1 95.75 102 ALA B N 1
ATOM 2098 C CA . ALA B 1 102 ? -6.965 -13.789 -17.594 1 95.75 102 ALA B CA 1
ATOM 2099 C C . ALA B 1 102 ? -7.906 -14.18 -16.453 1 95.75 102 ALA B C 1
ATOM 2101 O O . ALA B 1 102 ? -8.711 -15.102 -16.578 1 95.75 102 ALA B O 1
ATOM 2102 N N . TYR B 1 103 ? -7.758 -13.453 -15.312 1 96.06 103 TYR B N 1
ATOM 2103 C CA . TYR B 1 103 ? -8.523 -13.945 -14.18 1 96.06 103 TYR B CA 1
ATOM 2104 C C . TYR B 1 103 ? -9.836 -13.18 -14.031 1 96.06 103 TYR B C 1
ATOM 2106 O O . TYR B 1 103 ? -10.719 -13.586 -13.266 1 96.06 103 TYR B O 1
ATOM 2114 N N . GLN B 1 104 ? -10.086 -12.055 -14.734 1 95 104 GLN B N 1
ATOM 2115 C CA . GLN B 1 104 ? -11.219 -11.148 -14.586 1 95 104 GLN B CA 1
ATOM 2116 C C . GLN B 1 104 ? -12.547 -11.891 -14.742 1 95 104 GLN B C 1
ATOM 2118 O O . GLN B 1 104 ? -13.531 -11.562 -14.086 1 95 104 GLN B O 1
ATOM 2123 N N . PRO B 1 105 ? -12.742 -12.906 -15.555 1 96.19 105 PRO B N 1
ATOM 2124 C CA . PRO B 1 105 ? -14.008 -13.641 -15.664 1 96.19 105 PRO B CA 1
ATOM 2125 C C . PRO B 1 105 ? -14.391 -14.352 -14.367 1 96.19 105 PRO B C 1
ATOM 2127 O O . PRO B 1 105 ? -15.547 -14.734 -14.188 1 96.19 105 PRO B O 1
ATOM 2130 N N . HIS B 1 106 ? -13.438 -14.453 -13.461 1 97.31 106 HIS B N 1
ATOM 2131 C CA . HIS B 1 106 ? -13.695 -15.266 -12.273 1 97.31 106 HIS B CA 1
ATOM 2132 C C . HIS B 1 106 ? -13.664 -14.414 -11.008 1 97.31 106 HIS B C 1
ATOM 2134 O O . HIS B 1 106 ? -14.195 -14.82 -9.969 1 97.31 106 HIS B O 1
ATOM 2140 N N . TYR B 1 107 ? -13.039 -13.328 -11.016 1 96.12 107 TYR B N 1
ATOM 2141 C CA . TYR B 1 107 ? -12.828 -12.5 -9.828 1 96.12 107 TYR B CA 1
ATOM 2142 C C . TYR B 1 107 ? -12.859 -11.016 -10.188 1 96.12 107 TYR B C 1
ATOM 2144 O O . TYR B 1 107 ? -12.078 -10.555 -11.023 1 96.12 107 TYR B O 1
ATOM 2152 N N . VAL B 1 108 ? -13.742 -10.266 -9.562 1 94.12 108 VAL B N 1
ATOM 2153 C CA . VAL B 1 108 ? -13.852 -8.82 -9.734 1 94.12 108 VAL B CA 1
ATOM 2154 C C . VAL B 1 108 ? -13.898 -8.141 -8.375 1 94.12 108 VAL B C 1
ATOM 2156 O O . VAL B 1 108 ? -14.672 -8.539 -7.5 1 94.12 108 VAL B O 1
ATOM 2159 N N . ASP B 1 109 ? -13 -7.23 -8.242 1 92.38 109 ASP B N 1
ATOM 2160 C CA . ASP B 1 109 ? -13.031 -6.383 -7.055 1 92.38 109 ASP B CA 1
ATOM 2161 C C . ASP B 1 109 ? -13.523 -4.98 -7.395 1 92.38 109 ASP B C 1
ATOM 2163 O O . ASP B 1 109 ? -12.727 -4.086 -7.672 1 92.38 109 ASP B O 1
ATOM 2167 N N . ASP B 1 110 ? -14.781 -4.805 -7.305 1 92 110 ASP B N 1
ATOM 2168 C CA . ASP B 1 110 ? -15.398 -3.502 -7.551 1 92 110 ASP B CA 1
ATOM 2169 C C . ASP B 1 110 ? -15.703 -2.785 -6.238 1 92 110 ASP B C 1
ATOM 2171 O O . ASP B 1 110 ? -16.281 -3.375 -5.32 1 92 110 ASP B O 1
ATOM 2175 N N . ARG B 1 111 ? -15.25 -1.562 -6.16 1 92.75 111 ARG B N 1
ATOM 2176 C CA . ARG B 1 111 ? -15.406 -0.741 -4.965 1 92.75 111 ARG B CA 1
ATOM 2177 C C . ARG B 1 111 ? -16.016 0.613 -5.305 1 92.75 111 ARG B C 1
ATOM 2179 O O . ARG B 1 111 ? -16.281 0.904 -6.473 1 92.75 111 ARG B O 1
ATOM 2186 N N . LYS B 1 112 ? -16.297 1.373 -4.289 1 94.56 112 LYS B N 1
ATOM 2187 C CA . LYS B 1 112 ? -17 2.646 -4.375 1 94.56 112 LYS B CA 1
ATOM 2188 C C . LYS B 1 112 ? -16.359 3.57 -5.398 1 94.56 112 LYS B C 1
ATOM 2190 O O . LYS B 1 112 ? -17.047 4.23 -6.176 1 94.56 112 LYS B O 1
ATOM 2195 N N . TYR B 1 113 ? -15.062 3.57 -5.496 1 96.31 113 TYR B N 1
ATOM 2196 C CA . TYR B 1 113 ? -14.406 4.598 -6.297 1 96.31 113 TYR B CA 1
ATOM 2197 C C . TYR B 1 113 ? -13.688 3.979 -7.488 1 96.31 113 TYR B C 1
ATOM 2199 O O . TYR B 1 113 ? -13.156 4.695 -8.344 1 96.31 113 TYR B O 1
ATOM 2207 N N . PHE B 1 114 ? -13.641 2.639 -7.488 1 92.69 114 PHE B N 1
ATOM 2208 C CA . PHE B 1 114 ? -12.867 2.018 -8.555 1 92.69 114 PHE B CA 1
ATOM 2209 C C . PHE B 1 114 ? -13.305 0.575 -8.773 1 92.69 114 PHE B C 1
ATOM 2211 O O . PHE B 1 114 ? -14.008 0.001 -7.941 1 92.69 114 PHE B O 1
ATOM 2218 N N . GLU B 1 115 ? -12.883 0.118 -9.93 1 88.12 115 GLU B N 1
ATOM 2219 C CA . GLU B 1 115 ? -12.734 -1.315 -10.164 1 88.12 115 GLU B CA 1
ATOM 2220 C C . GLU B 1 115 ? -11.273 -1.69 -10.406 1 88.12 115 GLU B C 1
ATOM 2222 O O . GLU B 1 115 ? -10.469 -0.848 -10.805 1 88.12 115 GLU B O 1
ATOM 2227 N N . PHE B 1 116 ? -11 -2.91 -10.055 1 86.38 116 PHE B N 1
ATOM 2228 C CA . PHE B 1 116 ? -9.625 -3.371 -10.195 1 86.38 116 PHE B CA 1
ATOM 2229 C C . PHE B 1 116 ? -9.094 -3.066 -11.594 1 86.38 116 PHE B C 1
ATOM 2231 O O . PHE B 1 116 ? -7.938 -2.67 -11.758 1 86.38 116 PHE B O 1
ATOM 2238 N N . ASN B 1 117 ? -9.914 -3.115 -12.57 1 82.88 117 ASN B N 1
ATOM 2239 C CA . ASN B 1 117 ? -9.508 -2.902 -13.953 1 82.88 117 ASN B CA 1
ATOM 2240 C C . ASN B 1 117 ? -9.266 -1.423 -14.25 1 82.88 117 ASN B C 1
ATOM 2242 O O . ASN B 1 117 ? -8.531 -1.079 -15.172 1 82.88 117 ASN B O 1
ATOM 2246 N N . THR B 1 118 ? -9.82 -0.526 -13.539 1 87.38 118 THR B N 1
ATOM 2247 C CA . THR B 1 118 ? -9.75 0.899 -13.836 1 87.38 118 THR B CA 1
ATOM 2248 C C . THR B 1 118 ? -8.82 1.612 -12.859 1 87.38 118 THR B C 1
ATOM 2250 O O . THR B 1 118 ? -8.594 2.818 -12.977 1 87.38 118 THR B O 1
ATOM 2253 N N . PHE B 1 119 ? -8.297 0.88 -12.008 1 93.19 119 PHE B N 1
ATOM 2254 C CA . PHE B 1 119 ? -7.605 1.46 -10.867 1 93.19 119 PHE B CA 1
ATOM 2255 C C . PHE B 1 119 ? -6.398 2.271 -11.312 1 93.19 119 PHE B C 1
ATOM 2257 O O . PHE B 1 119 ? -6.223 3.418 -10.891 1 93.19 119 PHE B O 1
ATOM 2264 N N . TYR B 1 120 ? -5.629 1.833 -12.234 1 94.56 120 TYR B N 1
ATOM 2265 C CA . TYR B 1 120 ? -4.441 2.547 -12.688 1 94.56 120 TYR B CA 1
ATOM 2266 C C . TYR B 1 120 ? -4.82 3.811 -13.445 1 94.56 120 TYR B C 1
ATOM 2268 O O . TYR B 1 120 ? -4.148 4.84 -13.336 1 94.56 120 TYR B O 1
ATOM 2276 N N . GLY B 1 121 ? -5.867 3.662 -14.25 1 94.31 121 GLY B N 1
ATOM 2277 C CA . GLY B 1 121 ? -6.363 4.855 -14.914 1 94.31 121 GLY B CA 1
ATOM 2278 C C . GLY B 1 121 ? -6.832 5.926 -13.945 1 94.31 121 GLY B C 1
ATOM 2279 O O . GLY B 1 121 ? -6.594 7.117 -14.164 1 94.31 121 GLY B O 1
ATOM 2280 N N . GLU B 1 122 ? -7.535 5.504 -12.93 1 94.88 122 GLU B N 1
ATOM 2281 C CA . GLU B 1 122 ? -7.98 6.418 -11.883 1 94.88 122 GLU B CA 1
ATOM 2282 C C . GLU B 1 122 ? -6.793 7.09 -11.195 1 94.88 122 GLU B C 1
ATOM 2284 O O . GLU B 1 122 ? -6.828 8.297 -10.922 1 94.88 122 GLU B O 1
ATOM 2289 N N . PHE B 1 123 ? -5.688 6.367 -10.984 1 95.31 123 PHE B N 1
ATOM 2290 C CA . PHE B 1 123 ? -4.488 6.855 -10.305 1 95.31 123 PHE B CA 1
ATOM 2291 C C . PHE B 1 123 ? -3.795 7.926 -11.141 1 95.31 123 PHE B C 1
ATOM 2293 O O . PHE B 1 123 ? -3.094 8.781 -10.602 1 95.31 123 PHE B O 1
ATOM 2300 N N . ALA B 1 124 ? -3.963 7.863 -12.398 1 94.25 124 ALA B N 1
ATOM 2301 C CA . ALA B 1 124 ? -3.242 8.75 -13.312 1 94.25 124 ALA B CA 1
ATOM 2302 C C . ALA B 1 124 ? -3.871 10.141 -13.344 1 94.25 124 ALA B C 1
ATOM 2304 O O . ALA B 1 124 ? -3.271 11.086 -13.844 1 94.25 124 ALA B O 1
ATOM 2305 N N . LYS B 1 125 ? -5.012 10.305 -12.789 1 95.25 125 LYS B N 1
ATOM 2306 C CA . LYS B 1 125 ? -5.695 11.594 -12.773 1 95.25 125 LYS B CA 1
ATOM 2307 C C . LYS B 1 125 ? -5.105 12.516 -11.719 1 95.25 125 LYS B C 1
ATOM 2309 O O . LYS B 1 125 ? -4.57 12.055 -10.703 1 95.25 125 LYS B O 1
ATOM 2314 N N . PRO B 1 126 ? -5.215 13.914 -12.047 1 95.81 126 PRO B N 1
ATOM 2315 C CA . PRO B 1 126 ? -4.922 14.836 -10.953 1 95.81 126 PRO B CA 1
ATOM 2316 C C . PRO B 1 126 ? -5.848 14.641 -9.75 1 95.81 126 PRO B C 1
ATOM 2318 O O . PRO B 1 126 ? -6.98 14.188 -9.914 1 95.81 126 PRO B O 1
ATOM 2321 N N . TRP B 1 127 ? -5.285 15.016 -8.586 1 96.19 127 TRP B N 1
ATOM 2322 C CA . TRP B 1 127 ? -5.98 14.695 -7.344 1 96.19 127 TRP B CA 1
ATOM 2323 C C . TRP B 1 127 ? -7.406 15.242 -7.363 1 96.19 127 TRP B C 1
ATOM 2325 O O . TRP B 1 127 ? -8.32 14.625 -6.809 1 96.19 127 TRP B O 1
ATOM 2335 N N . ASP B 1 128 ? -7.648 16.406 -8.008 1 97.31 128 ASP B N 1
ATOM 2336 C CA . ASP B 1 128 ? -8.945 17.078 -7.965 1 97.31 128 ASP B CA 1
ATOM 2337 C C . ASP B 1 128 ? -9.883 16.531 -9.039 1 97.31 128 ASP B C 1
ATOM 2339 O O . ASP B 1 128 ? -11.016 17 -9.164 1 97.31 128 ASP B O 1
ATOM 2343 N N . ARG B 1 129 ? -9.492 15.484 -9.758 1 97.56 129 ARG B N 1
ATOM 2344 C CA . ARG B 1 129 ? -10.32 14.867 -10.781 1 97.56 129 ARG B CA 1
ATOM 2345 C C . ARG B 1 129 ? -10.547 13.391 -10.492 1 97.56 129 ARG B C 1
ATOM 2347 O O . ARG B 1 129 ? -11.156 12.672 -11.297 1 97.56 129 ARG B O 1
ATOM 2354 N N . ARG B 1 130 ? -10.07 12.961 -9.406 1 97.44 130 ARG B N 1
ATOM 2355 C CA . ARG B 1 130 ? -10.266 11.57 -8.992 1 97.44 130 ARG B CA 1
ATOM 2356 C C . ARG B 1 130 ? -11.648 11.367 -8.391 1 97.44 130 ARG B C 1
ATOM 2358 O O . ARG B 1 130 ? -12.289 12.32 -7.941 1 97.44 130 ARG B O 1
ATOM 2365 N N . ARG B 1 131 ? -12.031 10.125 -8.43 1 97.19 131 ARG B N 1
ATOM 2366 C CA . ARG B 1 131 ? -13.344 9.781 -7.883 1 97.19 131 ARG B CA 1
ATOM 2367 C C . ARG B 1 131 ? -13.328 9.852 -6.359 1 97.19 131 ARG B C 1
ATOM 2369 O O . ARG B 1 131 ? -14.352 10.148 -5.738 1 97.19 131 ARG B O 1
ATOM 2376 N N . LEU B 1 132 ? -12.203 9.492 -5.781 1 97.75 132 LEU B N 1
ATOM 2377 C CA . LEU B 1 132 ? -12.047 9.711 -4.348 1 97.75 132 LEU B CA 1
ATOM 2378 C C . LEU B 1 132 ? -11.984 11.195 -4.023 1 97.75 132 LEU B C 1
ATOM 2380 O O . LEU B 1 132 ? -11.078 11.898 -4.473 1 97.75 132 LEU B O 1
ATOM 2384 N N . PRO B 1 133 ? -12.961 11.695 -3.27 1 98.38 133 PRO B N 1
ATOM 2385 C CA . PRO B 1 133 ? -12.922 13.125 -2.957 1 98.38 133 PRO B CA 1
ATOM 2386 C C . PRO B 1 133 ? -11.703 13.516 -2.123 1 98.38 133 PRO B C 1
ATOM 2388 O O . PRO B 1 133 ? -11.484 12.953 -1.047 1 98.38 133 PRO B O 1
ATOM 2391 N N . MET B 1 134 ? -10.977 14.43 -2.604 1 98.38 134 MET B N 1
ATOM 2392 C CA . MET B 1 134 ? -9.812 14.969 -1.907 1 98.38 134 MET B CA 1
ATOM 2393 C C . MET B 1 134 ? -9.891 16.484 -1.818 1 98.38 134 MET B C 1
ATOM 2395 O O . MET B 1 134 ? -10.336 17.156 -2.758 1 98.38 134 MET B O 1
ATOM 2399 N N . HIS B 1 135 ? -9.445 16.938 -0.668 1 98.38 135 HIS B N 1
ATOM 2400 C CA . HIS B 1 135 ? -9.461 18.375 -0.401 1 98.38 135 HIS B CA 1
ATOM 2401 C C . HIS B 1 135 ? -8.102 18.844 0.113 1 98.38 135 HIS B C 1
ATOM 2403 O O . HIS B 1 135 ? -7.539 18.25 1.032 1 98.38 135 HIS B O 1
ATOM 2409 N N . TYR B 1 136 ? -7.676 19.953 -0.522 1 98.44 136 TYR B N 1
ATOM 2410 C CA . TYR B 1 136 ? -6.43 20.562 -0.083 1 98.44 136 TYR B CA 1
ATOM 2411 C C . TYR B 1 136 ? -6.703 21.688 0.924 1 98.44 136 TYR B C 1
ATOM 2413 O O . TYR B 1 136 ? -7.34 22.688 0.595 1 98.44 136 TYR B O 1
ATOM 2421 N N . GLN B 1 137 ? -6.266 21.453 2.137 1 98.44 137 GLN B N 1
ATOM 2422 C CA . GLN B 1 137 ? -6.305 22.469 3.186 1 98.44 137 GLN B CA 1
ATOM 2423 C C . GLN B 1 137 ? -4.895 22.938 3.551 1 98.44 137 GLN B C 1
ATOM 2425 O O . GLN B 1 137 ? -4.309 22.453 4.52 1 98.44 137 GLN B O 1
ATOM 2430 N N . ALA B 1 138 ? -4.508 23.969 2.902 1 97.75 138 ALA B N 1
ATOM 2431 C CA . ALA B 1 138 ? -3.127 24.422 3.023 1 97.75 138 ALA B CA 1
ATOM 2432 C C . ALA B 1 138 ? -2.826 24.891 4.445 1 97.75 138 ALA B C 1
ATOM 2434 O O . ALA B 1 138 ? -3.572 25.688 5.012 1 97.75 138 ALA B O 1
ATOM 2435 N N . ARG B 1 139 ? -1.778 24.297 4.969 1 98 139 ARG B N 1
ATOM 2436 C CA . ARG B 1 139 ? -1.25 24.688 6.27 1 98 139 ARG B CA 1
ATOM 2437 C C . ARG B 1 139 ? 0.254 24.938 6.199 1 98 139 ARG B C 1
ATOM 2439 O O . ARG B 1 139 ? 1.028 24 5.973 1 98 139 ARG B O 1
ATOM 2446 N N . ASP B 1 140 ? 0.743 26.125 6.492 1 96.75 140 ASP B N 1
ATOM 2447 C CA . ASP B 1 140 ? 2.17 26.438 6.48 1 96.75 140 ASP B CA 1
ATOM 2448 C C . ASP B 1 140 ? 2.92 25.578 7.508 1 96.75 140 ASP B C 1
ATOM 2450 O O . ASP B 1 140 ? 4.055 25.172 7.266 1 96.75 140 ASP B O 1
ATOM 2454 N N . ASP B 1 141 ? 2.295 25.422 8.539 1 98.19 141 ASP B N 1
ATOM 2455 C CA . ASP B 1 141 ? 2.912 24.656 9.625 1 98.19 141 ASP B CA 1
ATOM 2456 C C . ASP B 1 141 ? 3.184 23.219 9.188 1 98.19 141 ASP B C 1
ATOM 2458 O O . ASP B 1 141 ? 4.023 22.531 9.781 1 98.19 141 ASP B O 1
ATOM 2462 N N . ALA B 1 142 ? 2.436 22.719 8.234 1 98.56 142 ALA B N 1
ATOM 2463 C CA . ALA B 1 142 ? 2.707 21.375 7.715 1 98.56 142 ALA B CA 1
ATOM 2464 C C . ALA B 1 142 ? 4.09 21.312 7.07 1 98.56 142 ALA B C 1
ATOM 2466 O O . ALA B 1 142 ? 4.816 20.328 7.246 1 98.56 142 ALA B O 1
ATOM 2467 N N . VAL B 1 143 ? 4.445 22.312 6.363 1 98.31 143 VAL B N 1
ATOM 2468 C CA . VAL B 1 143 ? 5.758 22.359 5.727 1 98.31 143 VAL B CA 1
ATOM 2469 C C . VAL B 1 143 ? 6.844 22.469 6.797 1 98.31 143 VAL B C 1
ATOM 2471 O O . VAL B 1 143 ? 7.934 21.906 6.637 1 98.31 143 VAL B O 1
ATOM 2474 N N . ASP B 1 144 ? 6.539 23.156 7.895 1 98.56 144 ASP B N 1
ATOM 2475 C CA . ASP B 1 144 ? 7.484 23.312 8.992 1 98.56 144 ASP B CA 1
ATOM 2476 C C . ASP B 1 144 ? 7.879 21.953 9.586 1 98.56 144 ASP B C 1
ATOM 2478 O O . ASP B 1 144 ? 8.984 21.797 10.109 1 98.56 144 ASP B O 1
ATOM 2482 N N . VAL B 1 145 ? 7 20.969 9.555 1 98.81 145 VAL B N 1
ATOM 2483 C CA . VAL B 1 145 ? 7.328 19.625 10.023 1 98.81 145 VAL B CA 1
ATOM 2484 C C . VAL B 1 145 ? 8.492 19.062 9.211 1 98.81 145 VAL B C 1
ATOM 2486 O O . VAL B 1 145 ? 9.406 18.453 9.766 1 98.81 145 VAL B O 1
ATOM 2489 N N . TYR B 1 146 ? 8.445 19.312 7.914 1 98.56 146 TYR B N 1
ATOM 2490 C CA . TYR B 1 146 ? 9.516 18.844 7.035 1 98.56 146 TYR B CA 1
ATOM 2491 C C . TYR B 1 146 ? 10.805 19.609 7.289 1 98.56 146 TYR B C 1
ATOM 2493 O O . TYR B 1 146 ? 11.898 19.031 7.242 1 98.56 146 TYR B O 1
ATOM 2501 N N . ARG B 1 147 ? 10.688 20.875 7.543 1 98.44 147 ARG B N 1
ATOM 2502 C CA . ARG B 1 147 ? 11.867 21.656 7.906 1 98.44 147 ARG B CA 1
ATOM 2503 C C . ARG B 1 147 ? 12.516 21.125 9.18 1 98.44 147 ARG B C 1
ATOM 2505 O O . ARG B 1 147 ? 13.734 21 9.25 1 98.44 147 ARG B O 1
ATOM 2512 N N . LEU B 1 148 ? 11.688 20.859 10.133 1 98.62 148 LEU B N 1
ATOM 2513 C CA . LEU B 1 148 ? 12.188 20.281 11.383 1 98.62 148 LEU B CA 1
ATOM 2514 C C . LEU B 1 148 ? 12.898 18.969 11.125 1 98.62 148 LEU B C 1
ATOM 2516 O O . LEU B 1 148 ? 13.953 18.703 11.711 1 98.62 148 LEU B O 1
ATOM 2520 N N . TRP B 1 149 ? 12.336 18.109 10.375 1 98.5 149 TRP B N 1
ATOM 2521 C CA . TRP B 1 149 ? 12.961 16.844 10.039 1 98.5 149 TRP B CA 1
ATOM 2522 C C . TRP B 1 149 ? 14.344 17.047 9.43 1 98.5 149 TRP B C 1
ATOM 2524 O O . TRP B 1 149 ? 15.305 16.375 9.812 1 98.5 149 TRP B O 1
ATOM 2534 N N . GLN B 1 150 ? 14.367 17.953 8.461 1 98.19 150 GLN B N 1
ATOM 2535 C CA . GLN B 1 150 ? 15.641 18.266 7.809 1 98.19 150 GLN B CA 1
ATOM 2536 C C . GLN B 1 150 ? 16.672 18.734 8.828 1 98.19 150 GLN B C 1
ATOM 2538 O O . GLN B 1 150 ? 17.828 18.281 8.797 1 98.19 150 GLN B O 1
ATOM 2543 N N . GLU B 1 151 ? 16.234 19.562 9.688 1 98 151 GLU B N 1
ATOM 2544 C CA . GLU B 1 151 ? 17.125 20.047 10.742 1 98 151 GLU B CA 1
ATOM 2545 C C . GLU B 1 151 ? 17.641 18.891 11.602 1 98 151 GLU B C 1
ATOM 2547 O O . GLU B 1 151 ? 18.828 18.812 11.883 1 98 151 GLU B O 1
ATOM 2552 N N . ARG B 1 152 ? 16.828 18 11.945 1 96.94 152 ARG B N 1
ATOM 2553 C CA . ARG B 1 152 ? 17.172 16.875 12.805 1 96.94 152 ARG B CA 1
ATOM 2554 C C . ARG B 1 152 ? 18.047 15.867 12.062 1 96.94 152 ARG B C 1
ATOM 2556 O O . ARG B 1 152 ? 18.719 15.047 12.68 1 96.94 152 ARG B O 1
ATOM 2563 N N . ASN B 1 153 ? 17.984 15.977 10.781 1 95.5 153 ASN B N 1
ATOM 2564 C CA . ASN B 1 153 ? 18.812 15.109 9.953 1 95.5 153 ASN B CA 1
ATOM 2565 C C . ASN B 1 153 ? 20.062 15.828 9.469 1 95.5 153 ASN B C 1
ATOM 2567 O O . ASN B 1 153 ? 20.578 15.531 8.383 1 95.5 153 ASN B O 1
ATOM 2571 N N . GLY B 1 154 ? 20.484 16.828 10.18 1 95.44 154 GLY B N 1
ATOM 2572 C CA . GLY B 1 154 ? 21.734 17.516 9.906 1 95.44 154 GLY B CA 1
ATOM 2573 C C . GLY B 1 154 ? 21.672 18.406 8.672 1 95.44 154 GLY B C 1
ATOM 2574 O O . GLY B 1 154 ? 22.688 18.625 8 1 95.44 154 GLY B O 1
ATOM 2575 N N . GLY B 1 155 ? 20.484 18.734 8.266 1 96.5 155 GLY B N 1
ATOM 2576 C CA . GLY B 1 155 ? 20.297 19.578 7.102 1 96.5 155 GLY B CA 1
ATOM 2577 C C . GLY B 1 155 ? 20.125 18.797 5.812 1 96.5 155 GLY B C 1
ATOM 2578 O O . GLY B 1 155 ? 19.875 19.375 4.758 1 96.5 155 GLY B O 1
ATOM 2579 N N . ASN B 1 156 ? 20.312 17.5 5.953 1 94.62 156 ASN B N 1
ATOM 2580 C CA . ASN B 1 156 ? 20.141 16.641 4.785 1 94.62 156 ASN B CA 1
ATOM 2581 C C . ASN B 1 156 ? 18.672 16.453 4.434 1 94.62 156 ASN B C 1
ATOM 2583 O O . ASN B 1 156 ? 17.828 16.25 5.32 1 94.62 156 ASN B O 1
ATOM 2587 N N . ARG B 1 157 ? 18.391 16.453 3.162 1 94.56 157 ARG B N 1
ATOM 2588 C CA . ARG B 1 157 ? 16.984 16.375 2.75 1 94.56 157 ARG B CA 1
ATOM 2589 C C . ARG B 1 157 ? 16.641 14.953 2.295 1 94.56 157 ARG B C 1
ATOM 2591 O O . ARG B 1 157 ? 15.477 14.664 1.993 1 94.56 157 ARG B O 1
ATOM 2598 N N . HIS B 1 158 ? 17.656 14.047 2.184 1 92.81 158 HIS B N 1
ATOM 2599 C CA . HIS B 1 158 ? 17.422 12.711 1.646 1 92.81 158 HIS B CA 1
ATOM 2600 C C . HIS B 1 158 ? 17.297 11.688 2.764 1 92.81 158 HIS B C 1
ATOM 2602 O O . HIS B 1 158 ? 17.953 11.805 3.803 1 92.81 158 HIS B O 1
ATOM 2608 N N . VAL B 1 159 ? 16.469 10.711 2.525 1 90.06 159 VAL B N 1
ATOM 2609 C CA . VAL B 1 159 ? 16.344 9.617 3.473 1 90.06 159 VAL B CA 1
ATOM 2610 C C . VAL B 1 159 ? 17.625 8.781 3.49 1 90.06 159 VAL B C 1
ATOM 2612 O O . VAL B 1 159 ? 18.094 8.336 2.441 1 90.06 159 VAL B O 1
ATOM 2615 N N . ALA B 1 160 ? 18.078 8.594 4.688 1 82.88 160 ALA B N 1
ATOM 2616 C CA . ALA B 1 160 ? 19.359 7.902 4.84 1 82.88 160 ALA B CA 1
ATOM 2617 C C . ALA B 1 160 ? 19.219 6.406 4.59 1 82.88 160 ALA B C 1
ATOM 2619 O O . ALA B 1 160 ? 18.219 5.797 5.012 1 82.88 160 ALA B O 1
ATOM 2620 N N . GLY B 1 161 ? 20.281 5.824 3.879 1 81.75 161 GLY B N 1
ATOM 2621 C CA . GLY B 1 161 ? 20.359 4.379 3.754 1 81.75 161 GLY B CA 1
ATOM 2622 C C . GLY B 1 161 ? 19.531 3.828 2.604 1 81.75 161 GLY B C 1
ATOM 2623 O O . GLY B 1 161 ? 19.562 2.627 2.334 1 81.75 161 GLY B O 1
ATOM 2624 N N . ALA B 1 162 ? 18.781 4.637 1.912 1 80.81 162 ALA B N 1
ATOM 2625 C CA . ALA B 1 162 ? 17.984 4.156 0.787 1 80.81 162 ALA B CA 1
ATOM 2626 C C . ALA B 1 162 ? 18.875 3.859 -0.423 1 80.81 162 ALA B C 1
ATOM 2628 O O . ALA B 1 162 ? 19.75 4.645 -0.763 1 80.81 162 ALA B O 1
ATOM 2629 N N . PRO B 1 163 ? 18.562 2.629 -1.043 1 81.56 163 PRO B N 1
ATOM 2630 C CA . PRO B 1 163 ? 19.266 2.42 -2.312 1 81.56 163 PRO B CA 1
ATOM 2631 C C . PRO B 1 163 ? 18.828 3.398 -3.398 1 81.56 163 PRO B C 1
ATOM 2633 O O . PRO B 1 163 ? 17.625 3.619 -3.588 1 81.56 163 PRO B O 1
ATOM 2636 N N . THR B 1 164 ? 19.75 4.066 -4.039 1 81.31 164 THR B N 1
ATOM 2637 C CA . THR B 1 164 ? 19.422 5.074 -5.043 1 81.31 164 THR B CA 1
ATOM 2638 C C . THR B 1 164 ? 19.859 4.617 -6.43 1 81.31 164 THR B C 1
ATOM 2640 O O . THR B 1 164 ? 20.656 3.684 -6.562 1 81.31 164 THR B O 1
ATOM 2643 N N . ALA B 1 165 ? 19.016 5.223 -7.352 1 69.56 165 ALA B N 1
ATOM 2644 C CA . ALA B 1 165 ? 19.328 4.895 -8.742 1 69.56 165 ALA B CA 1
ATOM 2645 C C . ALA B 1 165 ? 20.797 5.152 -9.062 1 69.56 165 ALA B C 1
ATOM 2647 O O . ALA B 1 165 ? 21.359 6.16 -8.633 1 69.56 165 ALA B O 1
ATOM 2648 N N . THR B 1 166 ? 21.625 4.023 -9.289 1 54.44 166 THR B N 1
ATOM 2649 C CA . THR B 1 166 ? 22.969 4.242 -9.82 1 54.44 166 THR B CA 1
ATOM 2650 C C . THR B 1 166 ? 22.906 4.637 -11.297 1 54.44 166 THR B C 1
ATOM 2652 O O . THR B 1 166 ? 22.047 4.156 -12.031 1 54.44 166 THR B O 1
#

InterPro domains:
  IPR002125 Cytidine and deoxycytidylate deaminase domain [PF00383] (3-97)
  IPR002125 Cytidine and deoxycytidylate deaminase domain [PS51747] (1-110)
  IPR016192 APOBEC/CMP deaminase, zinc-binding [PS00903] (49-86)
  IPR016193 Cytidine deaminase-like [SSF53927] (4-119)

pLDDT: mean 96.27, std 5.25, range [54.44, 98.94]